Protein AF-A0A1B8Y0E4-F1 (afdb_monomer)

pLDDT: mean 82.5, std 15.4, range [33.97, 97.94]

Solvent-accessible surface area (backbone atoms only — not comparable to full-atom values): 10922 Å² total; per-residue (Å²): 104,69,69,43,48,41,55,50,54,60,70,69,48,37,71,72,48,100,89,42,84,46,42,53,68,67,59,51,50,52,53,52,51,65,69,47,31,92,74,84,67,37,33,42,64,67,34,47,41,53,52,48,60,71,60,64,59,60,78,60,74,85,52,95,48,65,67,61,30,50,52,54,51,50,53,52,41,51,53,50,41,67,74,31,36,86,83,72,78,75,38,28,40,67,67,29,47,52,50,60,58,34,88,84,59,73,76,80,87,30,57,17,75,57,91,97,43,79,38,55,64,69,41,73,51,69,60,87,83,21,54,27,32,24,51,67,40,38,78,50,58,53,90,67,89,64,85,71,76,93,73,92,70,84,71,55,64,63,52,52,53,53,51,52,51,51,53,51,52,52,55,54,52,56,65,62,58,73,77,73,84,131

Foldseek 3Di:
DLVLLLVLLVVQWDPDDPPDHTDDSLNSLVVLQVVLDPPPQWAALVSQLVSVVVSVSLPPPVDPDPVVSVVVSSVVSQVLQVQQVPPPPRIGHSVSSCLSNPPPRDGPWDWADDPPDTHTFQDWDDDQPWIWTDHRHDTDIDDDDHDDPPDDDPPVVVVVVVVVVVVVVVVVVVVVVVPPDD

Sequence (182 aa):
MRRRVIQWLQTEIIPDGWFSKGNDYSEILDRYFKKFDDGDSRLDSAELQSFLEQSQSTNITTYKDEETNRMLKSLCVEALIELSDENADWKLSKNEFLKCLNPDFQPPEKKCALEDETYEDGAETQVQCNRCVCACGNWVCTAMACEGKDGDHGDDMGRYVEEIRKQQETVENSKTGSSKDA

Organism: Xenopus tropicalis (NCBI:txid8364)

Structure (mmCIF, N/CA/C/O backbone):
data_AF-A0A1B8Y0E4-F1
#
_entry.id   AF-A0A1B8Y0E4-F1
#
loop_
_atom_site.group_PDB
_atom_site.id
_atom_site.type_symbol
_atom_site.label_atom_id
_atom_site.label_alt_id
_atom_site.label_comp_id
_atom_site.label_asym_id
_atom_site.label_entity_id
_atom_site.label_seq_id
_atom_site.pdbx_PDB_ins_code
_atom_site.Cartn_x
_atom_site.Cartn_y
_atom_site.Cartn_z
_atom_site.occupancy
_atom_site.B_iso_or_equiv
_atom_site.auth_seq_id
_atom_site.auth_comp_id
_atom_site.auth_asym_id
_atom_site.auth_atom_id
_atom_site.pdbx_PDB_model_num
ATOM 1 N N . MET A 1 1 ? -5.930 3.642 1.667 1.00 84.00 1 MET A N 1
ATOM 2 C CA . MET A 1 1 ? -4.537 4.023 1.339 1.00 84.00 1 MET A CA 1
ATOM 3 C C . MET A 1 1 ? -4.058 3.366 0.041 1.00 84.00 1 MET A C 1
ATOM 5 O O . MET A 1 1 ? -3.922 4.081 -0.942 1.00 84.00 1 MET A O 1
ATOM 9 N N . ARG A 1 2 ? -3.918 2.030 0.002 1.00 88.25 2 ARG A N 1
ATOM 10 C CA . ARG A 1 2 ? -3.487 1.206 -1.152 1.00 88.25 2 ARG A CA 1
ATOM 11 C C . ARG A 1 2 ? -3.928 1.704 -2.533 1.00 88.25 2 ARG A C 1
ATOM 13 O O . ARG A 1 2 ? -3.101 2.017 -3.377 1.00 88.25 2 ARG A O 1
ATOM 20 N N . ARG A 1 3 ? -5.241 1.853 -2.743 1.00 86.88 3 ARG A N 1
ATOM 21 C CA . ARG A 1 3 ? -5.817 2.292 -4.027 1.00 86.88 3 ARG A CA 1
ATOM 22 C C . ARG A 1 3 ? -5.267 3.636 -4.516 1.00 86.88 3 ARG A C 1
ATOM 24 O O . ARG A 1 3 ? -5.034 3.785 -5.706 1.00 86.88 3 ARG A O 1
ATOM 31 N N . ARG A 1 4 ? -5.046 4.597 -3.611 1.00 88.31 4 ARG A N 1
ATOM 32 C CA . ARG A 1 4 ? -4.493 5.915 -3.969 1.00 88.31 4 ARG A C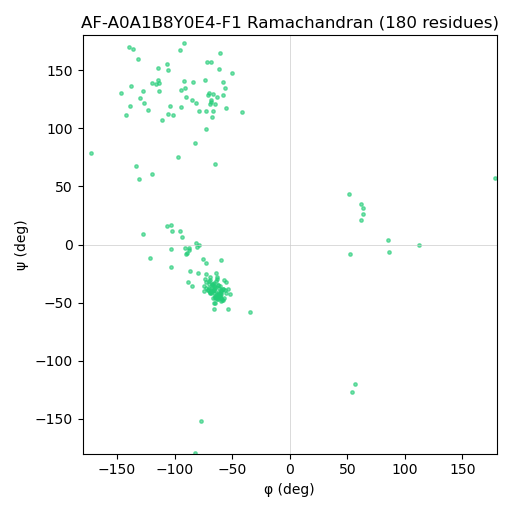A 1
ATOM 33 C C . ARG A 1 4 ? -3.032 5.808 -4.406 1.00 88.31 4 ARG A C 1
ATOM 35 O O . ARG A 1 4 ? -2.640 6.481 -5.347 1.00 88.31 4 ARG A O 1
ATOM 42 N N . VAL A 1 5 ? -2.259 4.937 -3.756 1.00 91.62 5 VAL A N 1
ATOM 43 C CA . VAL A 1 5 ? -0.861 4.652 -4.120 1.00 91.62 5 VAL A CA 1
ATOM 44 C C . VAL A 1 5 ? -0.797 4.006 -5.501 1.00 91.62 5 VAL A C 1
ATOM 46 O O . VAL A 1 5 ? -0.037 4.459 -6.346 1.00 91.62 5 VAL A O 1
ATOM 49 N N . ILE A 1 6 ? -1.651 3.013 -5.763 1.00 92.75 6 ILE A N 1
ATOM 50 C CA . ILE A 1 6 ? -1.760 2.361 -7.077 1.00 92.75 6 ILE A CA 1
ATOM 51 C C . ILE A 1 6 ? -2.103 3.381 -8.169 1.00 92.75 6 ILE A C 1
ATOM 53 O O . ILE A 1 6 ? -1.448 3.420 -9.205 1.00 92.75 6 ILE A O 1
ATOM 57 N N . GLN A 1 7 ? -3.095 4.243 -7.928 1.00 91.44 7 GLN A N 1
ATOM 58 C CA . GLN A 1 7 ? -3.467 5.298 -8.875 1.00 91.44 7 GLN A CA 1
ATOM 59 C C . GLN A 1 7 ? -2.307 6.251 -9.157 1.00 91.44 7 GLN A C 1
ATOM 61 O O . GLN A 1 7 ? -2.079 6.605 -10.307 1.00 91.44 7 GLN A O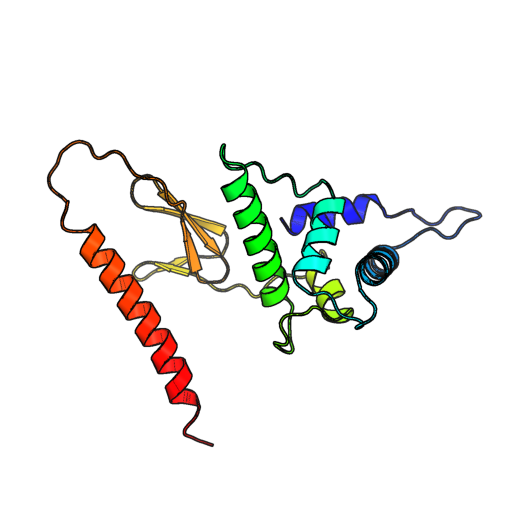 1
ATOM 66 N N . TRP A 1 8 ? -1.559 6.641 -8.127 1.00 92.62 8 TRP A N 1
ATOM 67 C CA . TRP A 1 8 ? -0.374 7.476 -8.288 1.00 92.62 8 TRP A CA 1
ATOM 68 C C . TRP A 1 8 ? 0.716 6.785 -9.115 1.00 92.62 8 TRP A C 1
ATOM 70 O O . TRP A 1 8 ? 1.189 7.371 -10.085 1.00 92.62 8 TRP A O 1
ATOM 80 N N . LEU A 1 9 ? 1.035 5.522 -8.828 1.00 93.56 9 LEU A N 1
ATOM 81 C CA . LEU A 1 9 ? 1.995 4.741 -9.616 1.00 93.56 9 LEU A CA 1
ATOM 82 C C . LEU A 1 9 ? 1.585 4.641 -11.091 1.00 93.56 9 LEU A C 1
ATOM 84 O O . LEU A 1 9 ? 2.427 4.743 -11.978 1.00 93.56 9 LEU A O 1
ATOM 88 N N . GLN A 1 10 ? 0.286 4.496 -11.372 1.00 93.56 10 GLN A N 1
ATOM 89 C CA . GLN A 1 10 ? -0.232 4.482 -12.743 1.00 93.56 10 GLN A CA 1
ATOM 90 C C . GLN A 1 10 ? 0.002 5.809 -13.481 1.00 93.56 10 GLN A C 1
ATOM 92 O O . GLN A 1 10 ? 0.156 5.796 -14.700 1.00 93.56 10 GLN A O 1
ATOM 97 N N . THR A 1 11 ? 0.074 6.944 -12.775 1.00 92.50 11 THR A N 1
ATOM 98 C CA . THR A 1 11 ? 0.404 8.240 -13.398 1.00 92.50 11 THR A CA 1
ATOM 99 C C . THR A 1 11 ? 1.874 8.375 -13.797 1.00 92.50 11 THR A C 1
ATOM 101 O O . THR A 1 11 ? 2.198 9.246 -14.599 1.00 92.50 11 THR A O 1
ATOM 104 N N . GLU A 1 12 ? 2.758 7.512 -13.284 1.00 92.69 12 GLU A N 1
ATOM 105 C CA . GLU A 1 12 ? 4.182 7.500 -13.644 1.00 92.69 12 GLU A CA 1
ATOM 106 C C . GLU A 1 12 ? 4.507 6.649 -14.882 1.00 92.69 12 GLU A C 1
ATOM 108 O O . GLU A 1 12 ? 5.664 6.593 -15.309 1.00 92.69 12 GLU A O 1
ATOM 113 N N . ILE A 1 13 ? 3.510 5.972 -15.459 1.00 94.06 13 ILE A N 1
ATOM 114 C CA . ILE A 1 13 ? 3.674 5.180 -16.681 1.00 94.06 13 ILE A CA 1
ATOM 115 C C . ILE A 1 13 ? 3.909 6.125 -17.859 1.00 94.06 13 ILE A C 1
ATOM 117 O O . ILE A 1 13 ? 3.054 6.947 -18.196 1.00 94.06 13 ILE A O 1
ATOM 121 N N . ILE A 1 14 ? 5.050 5.968 -18.527 1.00 92.50 14 ILE A N 1
ATOM 122 C CA . ILE A 1 14 ? 5.359 6.641 -19.788 1.00 92.50 14 ILE A CA 1
ATOM 123 C C . ILE A 1 14 ? 5.206 5.596 -20.897 1.00 92.50 14 ILE A C 1
ATOM 125 O O . ILE A 1 14 ? 5.917 4.592 -20.879 1.00 92.50 14 ILE A O 1
ATOM 129 N N . PRO A 1 15 ? 4.298 5.792 -21.866 1.00 90.88 15 PRO A N 1
ATOM 130 C CA . PRO A 1 15 ? 4.145 4.867 -22.981 1.00 90.88 15 PRO A CA 1
ATOM 131 C C . PRO A 1 15 ? 5.363 4.907 -23.911 1.00 90.88 15 PRO A C 1
ATOM 133 O O . PRO A 1 15 ? 6.068 5.916 -23.992 1.00 90.88 15 PRO A O 1
ATOM 136 N N . ASP A 1 16 ? 5.574 3.823 -24.656 1.00 91.38 16 ASP A N 1
ATOM 137 C CA . ASP A 1 16 ? 6.618 3.773 -25.678 1.00 91.38 16 ASP A CA 1
ATOM 138 C C . ASP A 1 16 ? 6.417 4.876 -26.724 1.00 91.38 16 ASP A C 1
ATOM 140 O O . ASP A 1 16 ? 5.340 5.056 -27.302 1.00 91.38 16 ASP A O 1
ATOM 144 N N . GLY A 1 17 ? 7.489 5.627 -26.962 1.00 86.94 17 GLY A N 1
ATOM 145 C CA . GLY A 1 17 ? 7.564 6.643 -27.996 1.00 86.94 17 GLY A CA 1
ATOM 146 C C . GLY A 1 17 ? 8.187 6.090 -29.272 1.00 86.94 17 GLY A C 1
ATOM 147 O O . GLY A 1 17 ? 8.831 5.045 -29.284 1.00 86.94 17 GLY A O 1
ATOM 148 N N . TRP A 1 18 ? 8.076 6.851 -30.359 1.00 84.06 18 TRP A N 1
ATOM 149 C CA . TRP A 1 18 ? 8.639 6.465 -31.658 1.00 84.06 18 TRP A CA 1
ATOM 150 C C . TRP A 1 18 ? 10.160 6.197 -31.617 1.00 84.06 18 TRP A C 1
ATOM 152 O O . TRP A 1 18 ? 10.665 5.374 -32.376 1.00 84.06 18 TRP A O 1
ATOM 162 N N . PHE A 1 19 ? 10.893 6.881 -30.731 1.00 84.56 19 PHE A N 1
ATOM 163 C CA . PHE A 1 19 ? 12.356 6.780 -30.605 1.00 84.56 19 PHE A CA 1
ATOM 164 C C . PHE A 1 19 ? 12.842 6.477 -29.179 1.00 84.56 19 PHE A C 1
ATOM 166 O O . PHE A 1 19 ? 14.039 6.569 -28.908 1.00 84.56 19 PHE A O 1
ATOM 173 N N . SER A 1 20 ? 11.948 6.147 -28.249 1.00 86.94 20 SER A N 1
ATOM 174 C CA . SER A 1 20 ? 12.308 5.945 -26.844 1.00 86.94 20 SER A CA 1
ATOM 175 C C . SER A 1 20 ? 11.436 4.877 -26.211 1.00 86.94 20 SER A C 1
ATOM 177 O O . SER A 1 20 ? 10.211 4.962 -26.291 1.00 86.94 20 SER A O 1
ATOM 179 N N . LYS A 1 21 ? 12.074 3.921 -25.531 1.00 89.62 21 LYS A N 1
ATOM 180 C CA . LYS A 1 21 ? 11.369 3.000 -24.643 1.00 89.62 21 LYS A CA 1
ATOM 181 C C . LYS A 1 21 ? 10.827 3.797 -23.453 1.00 89.62 21 LYS A C 1
ATOM 183 O O . LYS A 1 21 ? 11.568 4.586 -22.862 1.00 89.62 21 LYS A O 1
ATOM 188 N N . GLY A 1 22 ? 9.543 3.631 -23.170 1.00 89.31 22 GLY A N 1
ATOM 189 C CA . GLY A 1 22 ? 8.886 4.182 -21.997 1.00 89.31 22 GLY A CA 1
ATOM 190 C C . GLY A 1 22 ? 9.215 3.369 -20.745 1.00 89.31 22 GLY A C 1
ATOM 191 O O . GLY A 1 22 ? 10.275 2.748 -20.649 1.00 89.31 22 GLY A O 1
ATOM 192 N N . ASN A 1 23 ? 8.297 3.366 -19.788 1.00 91.75 23 ASN A N 1
ATOM 193 C CA . ASN A 1 23 ? 8.351 2.513 -18.610 1.00 91.75 23 ASN A CA 1
ATOM 194 C C . ASN A 1 23 ? 6.971 1.945 -18.306 1.00 91.75 23 ASN A C 1
ATOM 196 O O . ASN A 1 23 ? 5.970 2.661 -18.309 1.00 91.75 23 ASN A O 1
ATOM 200 N N . ASP A 1 24 ? 6.938 0.657 -17.993 1.00 93.00 24 ASP A N 1
ATOM 201 C CA . ASP A 1 24 ? 5.719 -0.008 -17.556 1.00 93.00 24 ASP A CA 1
ATOM 202 C C . ASP A 1 24 ? 5.565 0.014 -16.026 1.00 93.00 24 ASP A C 1
ATOM 204 O O . ASP A 1 24 ? 6.440 0.450 -15.270 1.00 93.00 24 ASP A O 1
ATOM 208 N N . TYR A 1 25 ? 4.409 -0.459 -15.560 1.00 93.38 25 TYR A N 1
ATOM 209 C CA . TYR A 1 25 ? 4.072 -0.507 -14.139 1.00 93.38 25 TYR A CA 1
ATOM 210 C C . TYR A 1 25 ? 5.043 -1.374 -13.319 1.00 93.38 25 TYR A C 1
ATOM 212 O O . TYR A 1 25 ? 5.375 -1.033 -12.183 1.00 93.38 25 TYR A O 1
ATOM 220 N N . SER A 1 26 ? 5.539 -2.474 -13.893 1.00 92.44 26 SER A N 1
ATOM 221 C CA . SER A 1 26 ? 6.485 -3.364 -13.219 1.00 92.44 26 SER A CA 1
ATOM 222 C C . SER A 1 26 ? 7.858 -2.709 -13.073 1.00 92.44 26 SER A C 1
ATOM 224 O O . SER A 1 26 ? 8.498 -2.861 -12.033 1.00 92.44 26 SER A O 1
ATOM 226 N N . GLU A 1 27 ? 8.319 -1.975 -14.087 1.00 94.12 27 GLU A N 1
ATOM 227 C CA . GLU A 1 27 ? 9.575 -1.221 -14.048 1.00 94.12 27 GLU A CA 1
ATOM 228 C C . GLU A 1 27 ? 9.515 -0.065 -13.035 1.00 94.12 27 GLU A C 1
ATOM 230 O O . GLU A 1 27 ? 10.514 0.237 -12.377 1.00 94.12 27 GLU A O 1
ATOM 235 N N . ILE A 1 28 ? 8.349 0.569 -12.866 1.00 95.00 28 ILE A N 1
ATOM 236 C CA . ILE A 1 28 ? 8.119 1.585 -11.825 1.00 95.00 28 ILE A CA 1
ATOM 237 C C . ILE A 1 28 ? 8.222 0.958 -10.435 1.00 95.00 28 ILE A C 1
ATOM 239 O O . ILE A 1 28 ? 8.960 1.462 -9.588 1.00 95.00 28 ILE A O 1
ATOM 243 N N . LEU A 1 29 ? 7.518 -0.150 -10.198 1.00 94.88 29 LEU A N 1
ATOM 244 C CA . LEU A 1 29 ? 7.560 -0.828 -8.906 1.00 94.88 29 LEU A CA 1
ATOM 245 C C . LEU A 1 29 ? 8.964 -1.348 -8.570 1.00 94.88 29 LEU A C 1
ATOM 247 O O . LEU A 1 29 ? 9.418 -1.158 -7.447 1.00 94.88 29 LEU A O 1
ATOM 251 N N . ASP A 1 30 ? 9.681 -1.939 -9.531 1.00 95.31 30 ASP A N 1
ATOM 252 C CA . ASP A 1 30 ? 11.066 -2.393 -9.331 1.00 95.31 30 ASP A CA 1
ATOM 253 C C . ASP A 1 30 ? 12.003 -1.238 -8.950 1.00 95.31 30 ASP A C 1
ATOM 255 O O . ASP A 1 30 ? 12.845 -1.382 -8.062 1.00 95.31 30 ASP A O 1
ATOM 259 N N . ARG A 1 31 ? 11.830 -0.071 -9.582 1.00 95.62 31 ARG A N 1
ATOM 260 C CA . ARG A 1 31 ? 12.588 1.142 -9.254 1.00 95.62 31 ARG A CA 1
ATOM 261 C C . ARG A 1 31 ? 12.318 1.607 -7.827 1.00 95.62 31 ARG A C 1
ATOM 263 O O . ARG A 1 31 ? 13.262 1.968 -7.132 1.00 95.62 31 ARG A O 1
ATOM 270 N N . TYR A 1 32 ? 11.054 1.621 -7.406 1.00 96.12 32 TYR A N 1
ATOM 271 C CA . TYR A 1 32 ? 10.678 2.041 -6.058 1.00 96.12 32 TYR A CA 1
ATOM 272 C C . TYR A 1 32 ? 11.136 1.048 -4.995 1.00 96.12 32 TYR A C 1
ATOM 274 O O . TYR A 1 32 ? 11.692 1.481 -3.993 1.00 96.12 32 TYR A O 1
ATOM 282 N N . PHE A 1 33 ? 11.009 -0.255 -5.251 1.00 97.00 33 PHE A N 1
ATOM 283 C CA . PHE A 1 33 ? 11.531 -1.295 -4.369 1.00 97.00 33 PHE A CA 1
ATOM 284 C C . PHE A 1 33 ? 13.024 -1.076 -4.088 1.00 97.00 33 PHE A C 1
ATOM 286 O O . PHE A 1 33 ? 13.418 -0.856 -2.952 1.00 97.00 33 PHE A O 1
ATOM 293 N N . LYS A 1 34 ? 13.841 -0.984 -5.146 1.00 96.88 34 LYS A N 1
ATOM 294 C CA . LYS A 1 34 ? 15.296 -0.762 -5.034 1.00 96.88 34 LYS A CA 1
ATOM 295 C C . LYS A 1 34 ? 15.687 0.578 -4.417 1.00 96.88 34 LYS A C 1
ATOM 297 O O . LYS A 1 34 ? 16.816 0.735 -3.973 1.00 96.88 34 LYS A O 1
ATOM 302 N N . LYS A 1 35 ? 14.816 1.583 -4.506 1.00 97.06 35 LYS A N 1
ATOM 303 C CA . LYS A 1 35 ? 15.088 2.916 -3.963 1.00 97.06 35 LYS A CA 1
ATOM 304 C C . LYS A 1 35 ? 14.973 2.934 -2.439 1.00 97.06 35 LYS A C 1
ATOM 306 O O . LYS A 1 35 ? 15.674 3.724 -1.812 1.00 97.06 35 LYS A O 1
ATOM 311 N N . PHE A 1 36 ? 14.040 2.158 -1.895 1.00 96.56 36 PHE A N 1
ATOM 312 C CA . PHE A 1 36 ? 13.691 2.181 -0.478 1.00 96.56 36 PHE A CA 1
ATOM 313 C C . PHE A 1 36 ? 14.266 1.010 0.320 1.00 96.56 36 PHE A C 1
ATOM 315 O O . PHE A 1 36 ? 14.379 1.164 1.525 1.00 96.56 36 PHE A O 1
ATOM 322 N N . ASP A 1 37 ? 14.659 -0.077 -0.345 1.00 97.25 37 ASP A N 1
ATOM 323 C CA . ASP A 1 37 ? 15.431 -1.191 0.223 1.00 97.25 37 ASP A CA 1
ATOM 324 C C . ASP A 1 37 ? 16.819 -0.718 0.694 1.00 97.25 37 ASP A C 1
ATOM 326 O O . ASP A 1 37 ? 17.578 -0.107 -0.072 1.00 97.25 37 ASP A O 1
ATOM 330 N N . ASP A 1 38 ? 17.155 -1.008 1.949 1.00 96.81 38 ASP A N 1
ATOM 331 C CA . ASP A 1 38 ? 18.443 -0.713 2.578 1.00 96.81 38 ASP A CA 1
ATOM 332 C C . ASP A 1 38 ? 19.568 -1.698 2.197 1.00 96.81 38 ASP A C 1
ATOM 334 O O . ASP A 1 38 ? 20.729 -1.518 2.586 1.00 96.81 38 ASP A O 1
ATOM 338 N N . GLY A 1 39 ? 19.250 -2.686 1.357 1.00 95.50 39 GLY A N 1
ATOM 339 C CA . GLY A 1 39 ? 20.171 -3.673 0.807 1.00 95.50 39 GLY A CA 1
ATOM 340 C C . GLY A 1 39 ? 19.928 -5.088 1.324 1.00 95.50 39 GLY A C 1
ATOM 341 O O . GLY A 1 39 ? 20.639 -6.008 0.902 1.00 95.50 39 GLY A O 1
ATOM 342 N N . ASP A 1 40 ? 18.939 -5.289 2.196 1.00 95.94 40 ASP A N 1
ATOM 343 C CA . ASP A 1 40 ? 18.508 -6.611 2.647 1.00 95.94 40 ASP A CA 1
ATOM 344 C C . ASP A 1 40 ? 17.575 -7.331 1.647 1.00 95.94 40 ASP A C 1
ATOM 346 O O . ASP A 1 40 ? 17.255 -8.513 1.824 1.00 95.94 40 ASP A O 1
ATOM 350 N N . SER A 1 41 ? 17.242 -6.664 0.532 1.00 96.25 41 SER A N 1
ATOM 351 C CA . SER A 1 41 ? 16.368 -7.151 -0.540 1.00 96.25 41 SER A CA 1
ATOM 352 C C . SER A 1 41 ? 14.929 -7.400 -0.092 1.00 96.25 41 SER A C 1
ATOM 354 O O . SER A 1 41 ? 14.222 -8.233 -0.682 1.00 96.25 41 SER A O 1
ATOM 356 N N . ARG A 1 42 ? 14.487 -6.688 0.943 1.00 97.38 42 ARG A N 1
ATOM 357 C CA . ARG A 1 42 ? 13.134 -6.699 1.492 1.00 97.38 42 ARG A CA 1
ATOM 358 C C . ARG A 1 42 ? 12.742 -5.263 1.854 1.00 97.38 42 ARG A C 1
ATOM 360 O O . ARG A 1 42 ? 13.538 -4.346 1.750 1.00 97.38 42 ARG A O 1
A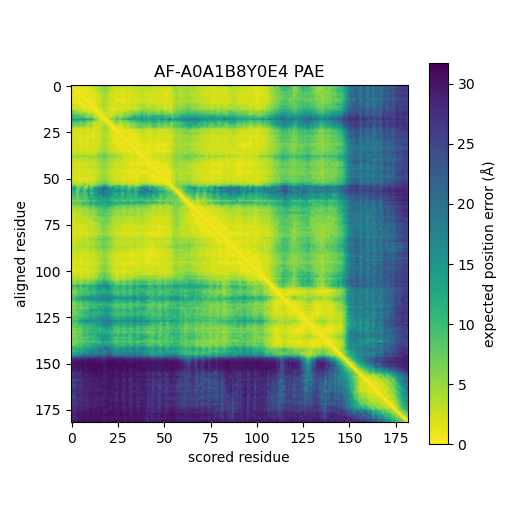TOM 367 N N . LEU A 1 43 ? 11.469 -5.061 2.173 1.00 97.94 43 LEU A N 1
ATOM 368 C CA . LEU A 1 43 ? 10.968 -3.791 2.690 1.00 97.94 43 LEU A CA 1
ATOM 369 C C . LEU A 1 43 ? 10.298 -4.030 4.035 1.00 97.94 43 LEU A C 1
ATOM 371 O O . LEU A 1 43 ? 9.283 -4.728 4.105 1.00 97.94 43 LEU A O 1
ATOM 375 N N . ASP A 1 44 ? 10.851 -3.454 5.089 1.00 97.00 44 ASP A N 1
ATOM 376 C CA . ASP A 1 44 ? 10.233 -3.404 6.404 1.00 97.00 44 ASP A CA 1
ATOM 377 C C . ASP A 1 44 ? 9.214 -2.255 6.529 1.00 97.00 44 ASP A C 1
ATOM 379 O O . ASP A 1 44 ? 8.942 -1.500 5.586 1.00 97.00 44 ASP A O 1
ATOM 383 N N . SER A 1 45 ? 8.608 -2.125 7.711 1.00 95.94 45 SER A N 1
ATOM 384 C CA . SER A 1 45 ? 7.619 -1.082 7.987 1.00 95.94 45 SER A CA 1
ATOM 385 C C . SER A 1 45 ? 8.155 0.337 7.773 1.00 95.94 45 SER A C 1
ATOM 387 O O . SER A 1 45 ? 7.419 1.187 7.274 1.00 95.94 45 SER A O 1
ATOM 389 N N . ALA A 1 46 ? 9.410 0.625 8.125 1.00 95.38 46 ALA A N 1
ATOM 390 C CA . ALA A 1 46 ? 9.980 1.965 8.004 1.00 95.38 46 ALA A CA 1
ATOM 391 C C . ALA A 1 46 ? 10.301 2.311 6.541 1.00 95.38 46 ALA A C 1
ATOM 393 O O . ALA A 1 46 ? 10.027 3.426 6.079 1.00 95.38 46 ALA A O 1
ATOM 394 N N . GLU A 1 47 ? 10.826 1.347 5.790 1.00 97.00 47 GLU A N 1
ATOM 395 C CA . GLU A 1 47 ? 11.118 1.486 4.362 1.00 97.00 47 GLU A CA 1
ATOM 396 C C . GLU A 1 47 ? 9.826 1.645 3.552 1.00 97.00 47 GLU A C 1
ATOM 398 O O . GLU A 1 47 ? 9.693 2.569 2.739 1.00 97.00 47 GLU A O 1
ATOM 403 N N . LEU A 1 48 ? 8.818 0.813 3.837 1.00 95.19 48 LEU A N 1
ATOM 404 C CA . LEU A 1 48 ? 7.508 0.909 3.200 1.00 95.19 48 LEU A CA 1
ATOM 405 C C . LEU A 1 48 ? 6.791 2.211 3.580 1.00 95.19 48 LEU A C 1
ATOM 407 O O . LEU A 1 48 ? 6.182 2.847 2.717 1.00 95.19 48 LEU A O 1
ATOM 411 N N . GLN A 1 49 ? 6.884 2.656 4.836 1.00 93.31 49 GLN A N 1
ATOM 412 C CA . GLN A 1 49 ? 6.350 3.953 5.255 1.00 93.31 49 GLN A CA 1
ATOM 413 C C . GLN A 1 49 ? 6.996 5.099 4.470 1.00 93.31 49 GLN A C 1
ATOM 415 O O . GLN A 1 49 ? 6.278 5.946 3.935 1.00 93.31 49 GLN A O 1
ATOM 420 N N . SER A 1 50 ? 8.322 5.086 4.323 1.00 93.12 50 SER A N 1
ATOM 421 C CA . SER A 1 50 ? 9.066 6.093 3.556 1.00 93.12 50 SER A CA 1
ATOM 422 C C . SER A 1 50 ? 8.631 6.133 2.085 1.00 93.12 50 SER A C 1
ATOM 424 O O . SER A 1 50 ? 8.430 7.210 1.512 1.00 93.12 50 SER A O 1
ATOM 426 N N . PHE A 1 51 ? 8.396 4.965 1.479 1.00 93.50 51 PHE A N 1
ATOM 427 C CA . PHE A 1 51 ? 7.806 4.854 0.144 1.00 93.50 51 PHE A CA 1
ATOM 428 C C . PHE A 1 51 ? 6.407 5.486 0.071 1.00 93.50 51 PHE A C 1
ATOM 430 O O . PHE A 1 51 ? 6.116 6.295 -0.819 1.00 93.50 51 PHE A O 1
ATOM 437 N N . LEU A 1 52 ? 5.534 5.158 1.025 1.00 90.44 52 LEU A N 1
ATOM 438 C CA . LEU A 1 52 ? 4.164 5.665 1.063 1.00 90.44 52 LEU A CA 1
ATOM 439 C C . LEU A 1 52 ? 4.101 7.175 1.296 1.00 90.44 52 LEU A C 1
ATOM 441 O O . LEU A 1 52 ? 3.209 7.830 0.747 1.00 90.44 52 LEU A O 1
ATOM 445 N N . GLU A 1 53 ? 5.025 7.743 2.063 1.00 87.44 53 GLU A N 1
ATOM 446 C CA . GLU A 1 53 ? 5.141 9.187 2.269 1.00 87.44 53 GLU A CA 1
ATOM 447 C C . GLU A 1 53 ? 5.560 9.915 0.989 1.00 87.44 53 GLU A C 1
ATOM 449 O O . GLU A 1 53 ? 4.986 10.960 0.665 1.00 87.44 53 GLU A O 1
ATOM 454 N N . GLN A 1 54 ? 6.475 9.336 0.200 1.00 86.81 54 GLN A N 1
ATOM 455 C CA . GLN A 1 54 ? 6.873 9.925 -1.081 1.00 86.81 54 GLN A CA 1
ATOM 456 C C . GLN A 1 54 ? 5.704 10.019 -2.063 1.00 86.81 54 GLN A C 1
ATOM 458 O O . GLN A 1 54 ? 5.628 10.986 -2.823 1.00 86.81 54 GLN A O 1
ATOM 463 N N . SER A 1 55 ? 4.787 9.050 -2.051 1.00 75.81 55 SER A N 1
ATOM 464 C CA . SER A 1 55 ? 3.677 9.031 -3.006 1.00 75.81 55 SER A CA 1
ATOM 465 C C . SER A 1 55 ? 2.767 10.267 -2.932 1.00 75.81 55 SER A C 1
ATOM 467 O O . SER A 1 55 ? 1.943 10.440 -3.829 1.00 75.81 55 SER A O 1
ATOM 469 N N . GLN A 1 56 ? 2.860 11.099 -1.871 1.00 66.31 56 GLN A N 1
ATOM 470 C CA . GLN A 1 56 ? 2.049 12.302 -1.551 1.00 66.31 56 GLN A CA 1
ATOM 471 C C . GLN A 1 56 ? 0.516 12.095 -1.567 1.00 66.31 56 GLN A C 1
ATOM 473 O O . GLN A 1 56 ? -0.260 12.936 -1.114 1.00 66.31 56 GLN A O 1
ATOM 478 N N . SER A 1 57 ? 0.071 10.926 -2.014 1.00 60.88 57 SER A N 1
ATOM 479 C CA . SER A 1 57 ? -1.300 10.475 -2.229 1.00 60.88 57 SER A CA 1
ATOM 480 C C . SER A 1 57 ? -1.897 9.862 -0.957 1.00 60.88 57 SER A C 1
ATOM 482 O O . SER A 1 57 ? -3.083 9.519 -0.893 1.00 60.88 57 SER A O 1
ATOM 484 N N . THR A 1 58 ? -1.069 9.745 0.083 1.00 59.06 58 THR A N 1
ATOM 485 C CA . THR A 1 58 ? -1.362 9.205 1.414 1.00 59.06 58 THR A CA 1
ATOM 486 C C . THR A 1 58 ? -1.546 10.296 2.470 1.00 59.06 58 THR A C 1
ATOM 488 O O . THR A 1 58 ? -1.546 9.984 3.661 1.00 59.06 58 THR A O 1
ATOM 491 N N . ASN A 1 59 ? -1.776 11.557 2.071 1.00 62.97 59 ASN A N 1
ATOM 492 C CA . ASN A 1 59 ? -2.270 12.622 2.955 1.00 62.97 59 ASN A CA 1
ATOM 493 C C . ASN A 1 59 ? -3.695 12.295 3.444 1.00 62.97 59 ASN A C 1
ATOM 495 O O . ASN A 1 59 ? -4.695 12.875 3.029 1.00 62.97 59 ASN A O 1
ATOM 499 N N . ILE A 1 60 ? -3.789 11.278 4.295 1.00 63.69 60 ILE A N 1
ATOM 500 C CA . ILE A 1 60 ? -4.962 10.907 5.066 1.00 63.69 60 ILE A CA 1
ATOM 501 C C . ILE A 1 60 ? -4.940 11.828 6.283 1.00 63.69 60 ILE A C 1
ATOM 503 O O . ILE A 1 60 ? -4.340 11.515 7.306 1.00 63.69 60 ILE A O 1
ATOM 507 N N . THR A 1 61 ? -5.525 13.010 6.132 1.00 67.75 61 THR A N 1
ATOM 508 C CA . THR A 1 61 ? -5.826 13.920 7.241 1.00 67.75 61 THR A CA 1
ATOM 509 C C . THR A 1 61 ? -7.280 13.692 7.629 1.00 67.75 61 THR A C 1
ATOM 511 O O . THR A 1 61 ? -8.169 14.439 7.221 1.00 67.75 61 THR A O 1
ATOM 514 N N . THR A 1 62 ? -7.536 12.584 8.321 1.00 68.81 62 THR A N 1
ATOM 515 C CA . THR A 1 62 ? -8.892 12.237 8.774 1.00 68.81 62 THR A CA 1
ATOM 516 C C . THR A 1 62 ? -9.207 12.929 10.095 1.00 68.81 62 THR A C 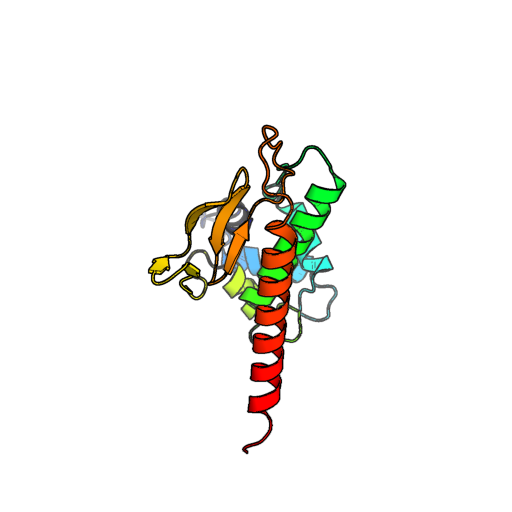1
ATOM 518 O O . THR A 1 62 ? -10.334 13.365 10.314 1.00 68.81 62 THR A O 1
ATOM 521 N N . TYR A 1 63 ? -8.202 13.072 10.958 1.00 69.38 63 TYR A N 1
ATOM 522 C CA . TYR A 1 63 ? -8.347 13.650 12.287 1.00 69.38 63 TYR A CA 1
ATOM 523 C C . TYR A 1 63 ? -7.744 15.051 12.363 1.00 69.38 63 TYR A C 1
ATOM 525 O O . TYR A 1 63 ? -6.850 15.402 11.595 1.00 69.38 63 TYR A O 1
ATOM 533 N N . LYS A 1 64 ? -8.235 15.859 13.311 1.00 75.19 64 LYS A N 1
ATOM 534 C CA . LYS A 1 64 ? -7.630 17.163 13.630 1.00 75.19 64 LYS A CA 1
ATOM 535 C C . LYS A 1 64 ? -6.260 17.012 14.294 1.00 75.19 64 LYS A C 1
ATOM 537 O O . LYS A 1 64 ? -5.435 17.906 14.176 1.00 75.19 64 LYS A O 1
ATOM 542 N N . ASP A 1 65 ? -6.052 15.899 14.988 1.00 82.56 65 ASP A N 1
ATOM 543 C CA . ASP A 1 65 ? -4.810 15.583 15.675 1.00 82.56 65 ASP A CA 1
ATOM 544 C C . ASP A 1 65 ? -3.795 14.921 14.725 1.00 82.56 65 ASP A C 1
ATOM 546 O O . ASP A 1 65 ? -4.080 13.912 14.071 1.00 82.56 65 ASP A O 1
ATOM 550 N N . GLU A 1 66 ? -2.604 15.511 14.620 1.00 82.56 66 GLU A N 1
ATOM 551 C CA . GLU A 1 66 ? -1.552 15.042 13.713 1.00 82.56 66 GLU A CA 1
ATOM 552 C C . GLU A 1 66 ? -0.902 13.738 14.186 1.00 82.56 66 GLU A C 1
ATOM 554 O O . GLU A 1 66 ? -0.501 12.919 13.358 1.00 82.56 66 GLU A O 1
ATOM 559 N N . GLU A 1 67 ? -0.810 13.514 15.497 1.00 84.75 67 GLU A N 1
ATOM 560 C CA . GLU A 1 67 ? -0.270 12.277 16.063 1.00 84.75 67 GLU A CA 1
ATOM 561 C C . GLU A 1 67 ? -1.156 11.076 15.718 1.00 84.75 67 GLU A C 1
ATOM 563 O O . GLU A 1 67 ? -0.662 10.075 15.201 1.00 84.75 67 GLU A O 1
ATOM 568 N N . THR A 1 68 ? -2.471 11.227 15.847 1.00 80.88 68 THR A N 1
ATOM 569 C CA . THR A 1 68 ? -3.463 10.224 15.448 1.00 80.88 68 THR A CA 1
ATOM 570 C C . THR A 1 68 ? -3.383 9.928 13.950 1.00 80.88 68 THR A C 1
ATOM 572 O O . THR A 1 68 ? -3.420 8.768 13.540 1.00 80.88 68 THR A O 1
ATOM 575 N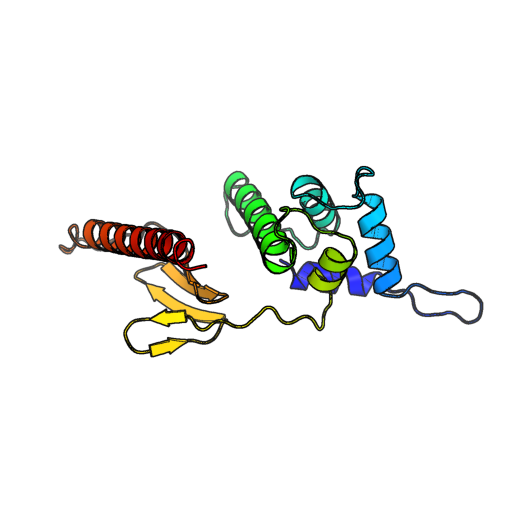 N . ASN A 1 69 ? -3.224 10.953 13.102 1.00 80.44 69 ASN A N 1
ATOM 576 C CA . ASN A 1 69 ? -3.032 10.732 11.664 1.00 80.44 69 ASN A CA 1
ATOM 577 C C . ASN A 1 69 ? -1.717 9.988 11.364 1.00 80.44 69 ASN A C 1
ATOM 579 O O . ASN A 1 69 ? -1.692 9.152 10.460 1.00 80.44 69 ASN A O 1
ATOM 583 N N . ARG A 1 70 ? -0.631 10.257 12.106 1.00 84.88 70 ARG A N 1
ATOM 584 C CA . ARG A 1 70 ? 0.636 9.512 11.983 1.00 84.88 70 ARG A CA 1
ATOM 585 C C . ARG A 1 70 ? 0.476 8.054 12.406 1.00 84.88 70 ARG A C 1
ATOM 587 O O . ARG A 1 70 ? 0.895 7.171 11.662 1.00 84.88 70 ARG A O 1
ATOM 594 N N . MET A 1 71 ? -0.192 7.798 13.528 1.00 85.75 71 MET A N 1
ATOM 595 C CA . MET A 1 71 ? -0.486 6.442 13.992 1.00 85.75 71 MET A CA 1
ATOM 596 C C . MET A 1 71 ? -1.335 5.676 12.971 1.00 85.75 71 MET A C 1
ATOM 598 O O . MET A 1 71 ? -0.999 4.552 12.609 1.00 85.75 71 MET A O 1
ATOM 602 N N . LEU A 1 72 ? -2.379 6.306 12.423 1.00 83.50 72 LEU A N 1
ATOM 603 C CA . LEU A 1 72 ? -3.214 5.700 11.384 1.00 83.50 72 LEU A CA 1
ATOM 604 C C . LEU A 1 72 ? -2.405 5.334 10.133 1.00 83.50 72 LEU A C 1
ATOM 606 O O . LEU A 1 72 ? -2.653 4.293 9.524 1.00 83.50 72 LEU A O 1
ATOM 610 N N . LYS A 1 73 ? -1.442 6.177 9.739 1.00 85.62 73 LYS A N 1
ATOM 611 C CA . LYS A 1 73 ? -0.541 5.864 8.624 1.00 85.62 73 LYS A CA 1
ATOM 612 C C . LYS A 1 73 ? 0.310 4.631 8.929 1.00 85.62 73 LYS A C 1
ATOM 614 O O . LYS A 1 73 ? 0.376 3.761 8.069 1.00 85.62 73 LYS A O 1
ATOM 619 N N . SER A 1 74 ? 0.876 4.535 10.134 1.00 89.56 74 SER A N 1
ATOM 620 C CA . SER A 1 74 ? 1.650 3.366 10.580 1.00 89.56 74 SER A CA 1
ATOM 621 C C . SER A 1 74 ? 0.815 2.084 10.547 1.00 89.56 74 SER A C 1
ATOM 623 O O . SER A 1 74 ? 1.216 1.104 9.933 1.00 89.56 74 SER A O 1
ATOM 625 N N . LEU A 1 75 ? -0.406 2.116 11.088 1.00 88.75 75 LEU A N 1
ATOM 626 C CA . LEU A 1 75 ? -1.311 0.960 11.072 1.00 88.75 75 LEU A CA 1
ATOM 627 C C . LEU A 1 75 ? -1.699 0.537 9.647 1.00 88.75 75 LEU A C 1
ATOM 629 O O . LEU A 1 75 ? -1.856 -0.645 9.360 1.00 88.75 75 LEU A O 1
ATOM 633 N N . CYS A 1 76 ? -1.839 1.492 8.722 1.00 87.94 76 CYS A N 1
ATOM 634 C CA . CYS A 1 76 ? -2.075 1.161 7.318 1.00 87.94 76 CYS A CA 1
ATOM 635 C C . CYS A 1 76 ? -0.860 0.492 6.660 1.00 87.94 76 CYS A C 1
ATOM 637 O O . CYS A 1 76 ? -1.057 -0.325 5.766 1.00 87.94 76 CYS A O 1
ATOM 639 N N . VAL A 1 77 ? 0.364 0.859 7.051 1.00 92.50 77 VAL A N 1
ATOM 640 C CA . VAL A 1 77 ? 1.601 0.214 6.579 1.00 92.50 77 VAL A CA 1
ATOM 641 C C . VAL A 1 77 ? 1.645 -1.226 7.082 1.00 92.50 77 VAL A C 1
ATOM 643 O O . VAL A 1 77 ? 1.798 -2.138 6.275 1.00 92.50 77 VAL A O 1
ATOM 646 N N . GLU A 1 78 ? 1.423 -1.436 8.379 1.00 93.12 78 GLU A N 1
ATOM 647 C CA . GLU A 1 78 ? 1.400 -2.769 8.995 1.00 93.12 78 GLU A CA 1
ATOM 648 C C . GLU A 1 78 ? 0.357 -3.676 8.334 1.00 93.12 78 GLU A C 1
ATOM 650 O O . GLU A 1 78 ? 0.679 -4.787 7.919 1.00 93.12 78 GLU A O 1
ATOM 655 N N . ALA A 1 79 ? -0.858 -3.165 8.111 1.00 90.31 79 ALA A N 1
ATOM 656 C CA . ALA A 1 79 ? -1.911 -3.909 7.424 1.00 90.31 79 ALA A CA 1
ATOM 657 C C . ALA A 1 79 ? -1.562 -4.254 5.961 1.00 90.31 79 ALA A C 1
ATOM 659 O O . ALA A 1 79 ? -2.038 -5.256 5.432 1.00 90.31 79 ALA A O 1
ATOM 660 N N . LEU A 1 80 ? -0.755 -3.433 5.272 1.00 91.94 80 LEU A N 1
ATOM 661 C CA . LEU A 1 80 ? -0.290 -3.741 3.913 1.00 91.94 80 LEU A CA 1
ATOM 662 C C . LEU A 1 80 ? 0.755 -4.856 3.898 1.00 91.94 80 LEU A C 1
ATOM 664 O O . LEU A 1 80 ? 0.743 -5.663 2.964 1.00 91.94 80 LEU A O 1
ATOM 668 N N . ILE A 1 81 ? 1.633 -4.882 4.905 1.00 94.69 81 ILE A N 1
ATOM 669 C CA . ILE A 1 81 ? 2.618 -5.948 5.091 1.00 94.69 81 ILE A CA 1
ATOM 670 C C . ILE A 1 81 ? 1.884 -7.248 5.402 1.00 94.69 81 ILE A C 1
ATOM 672 O O . ILE A 1 81 ? 1.990 -8.186 4.622 1.00 94.69 81 ILE A O 1
ATOM 676 N N . GLU A 1 82 ? 1.040 -7.267 6.437 1.00 92.19 82 GLU A N 1
ATOM 677 C CA . GLU A 1 82 ? 0.270 -8.454 6.841 1.00 92.19 82 GLU A CA 1
ATOM 678 C C . GLU A 1 82 ? -0.556 -9.045 5.687 1.00 92.19 82 GLU A C 1
ATOM 680 O O . GLU A 1 82 ? -0.651 -10.259 5.531 1.00 92.19 82 GLU A O 1
ATOM 685 N N . LEU A 1 83 ? -1.139 -8.190 4.841 1.00 89.25 83 LEU A N 1
ATOM 686 C CA . LEU A 1 83 ? -1.943 -8.630 3.702 1.00 89.25 83 LEU A CA 1
ATOM 687 C C . LEU A 1 83 ? -1.139 -9.409 2.645 1.00 89.25 83 LEU A C 1
ATOM 689 O O . LEU A 1 83 ? -1.716 -10.223 1.919 1.00 89.25 83 LEU A O 1
ATOM 693 N N . SER A 1 84 ? 0.147 -9.097 2.482 1.00 91.50 84 SER A N 1
ATOM 694 C CA . SER A 1 84 ? 0.942 -9.555 1.334 1.00 91.50 84 SER A CA 1
ATOM 695 C C . SER A 1 84 ? 2.168 -10.376 1.708 1.00 91.50 84 SER A C 1
ATOM 697 O O . SER A 1 84 ? 2.744 -10.980 0.811 1.00 91.50 84 SER A O 1
ATOM 699 N N . ASP A 1 85 ? 2.545 -10.401 2.983 1.00 94.44 85 ASP A N 1
ATOM 700 C CA . ASP A 1 85 ? 3.623 -11.216 3.533 1.00 94.44 85 ASP A CA 1
ATOM 701 C C . ASP A 1 85 ? 3.190 -12.689 3.580 1.00 94.44 85 ASP A C 1
ATOM 703 O O . ASP A 1 85 ? 2.424 -13.126 4.441 1.00 94.44 85 ASP A O 1
ATOM 707 N N . GLU A 1 86 ? 3.637 -13.463 2.593 1.00 93.62 86 GLU A N 1
ATOM 708 C CA . GLU A 1 86 ? 3.263 -14.870 2.443 1.00 93.62 86 GLU A CA 1
ATOM 709 C C . GLU A 1 86 ? 4.071 -15.775 3.372 1.00 93.62 86 GLU A C 1
ATOM 711 O O . GLU A 1 86 ? 3.635 -16.882 3.698 1.00 93.62 86 GLU A O 1
ATOM 716 N N . ASN A 1 87 ? 5.261 -15.324 3.765 1.00 94.56 87 ASN A N 1
ATOM 717 C CA . ASN A 1 87 ? 6.213 -16.118 4.525 1.00 94.56 87 ASN A CA 1
ATOM 718 C C . ASN A 1 87 ? 6.258 -15.745 6.024 1.00 94.56 87 ASN A C 1
ATOM 720 O O . ASN A 1 87 ? 6.894 -16.459 6.803 1.00 94.56 87 ASN A O 1
ATOM 724 N N . ALA A 1 88 ? 5.500 -14.717 6.423 1.00 94.69 88 ALA A N 1
ATOM 725 C CA . ALA A 1 88 ? 5.313 -14.238 7.790 1.00 94.69 88 ALA A CA 1
ATOM 726 C C . ALA A 1 88 ? 6.610 -13.749 8.463 1.00 94.69 88 ALA A C 1
ATOM 728 O O . ALA A 1 88 ? 6.791 -13.930 9.674 1.00 94.69 88 ALA A O 1
ATOM 729 N N . ASP A 1 89 ? 7.520 -13.142 7.696 1.00 96.12 89 ASP A N 1
ATOM 730 C CA . ASP A 1 89 ? 8.751 -12.536 8.219 1.00 96.12 89 ASP A CA 1
ATOM 731 C C . ASP A 1 89 ? 8.633 -11.036 8.524 1.00 96.12 89 ASP A C 1
ATOM 733 O O . ASP A 1 89 ? 9.619 -10.411 8.926 1.00 96.12 89 ASP A O 1
ATOM 737 N N . TRP A 1 90 ? 7.422 -10.484 8.410 1.00 95.38 90 TRP A N 1
ATOM 738 C CA . TRP A 1 90 ? 7.074 -9.085 8.652 1.00 95.38 90 TRP A CA 1
ATOM 739 C C . TRP A 1 90 ? 7.790 -8.098 7.731 1.00 95.38 90 TRP A C 1
ATOM 741 O O . TRP A 1 90 ? 7.883 -6.905 8.035 1.00 95.38 90 TRP A O 1
ATOM 751 N N . LYS A 1 91 ? 8.272 -8.578 6.585 1.00 97.44 91 LYS A N 1
ATOM 752 C CA . LYS A 1 91 ? 8.857 -7.760 5.531 1.00 97.44 91 LYS A CA 1
ATOM 753 C C . LYS A 1 91 ? 8.255 -8.143 4.186 1.00 97.44 91 LYS A C 1
ATOM 755 O O . LYS A 1 91 ? 7.720 -9.225 3.995 1.00 97.44 91 LYS A O 1
ATOM 760 N N . LEU A 1 92 ? 8.354 -7.244 3.214 1.00 97.75 92 LEU A N 1
ATOM 761 C CA . LEU A 1 92 ? 7.943 -7.529 1.845 1.00 97.75 92 LEU A CA 1
ATOM 762 C C . LEU A 1 92 ? 9.168 -7.828 0.993 1.00 97.75 92 LEU A C 1
ATOM 764 O O . LEU A 1 92 ? 9.951 -6.936 0.673 1.00 97.75 92 LEU A O 1
ATOM 768 N N . SER A 1 93 ? 9.310 -9.071 0.552 1.00 97.31 93 SER A N 1
ATOM 769 C CA . SER A 1 93 ? 10.156 -9.379 -0.598 1.00 97.31 93 SER A CA 1
ATOM 770 C C . SER A 1 93 ? 9.650 -8.649 -1.846 1.00 97.31 93 SER A C 1
ATOM 772 O O . SER A 1 93 ? 8.501 -8.202 -1.927 1.00 97.31 93 SER A O 1
ATOM 774 N N . LYS A 1 94 ? 10.483 -8.583 -2.888 1.00 95.69 94 LYS A N 1
ATOM 775 C CA . LYS A 1 94 ? 10.093 -7.971 -4.166 1.00 95.69 94 LYS A CA 1
ATOM 776 C C . LYS A 1 94 ? 8.775 -8.530 -4.714 1.00 95.69 94 LYS A C 1
ATOM 778 O O . LYS A 1 94 ? 7.946 -7.766 -5.199 1.00 95.69 94 LYS A O 1
ATOM 783 N N . ASN A 1 95 ? 8.569 -9.844 -4.644 1.00 95.25 95 ASN A N 1
ATOM 784 C CA . ASN A 1 95 ? 7.348 -10.462 -5.165 1.00 95.25 95 ASN A CA 1
ATOM 785 C C . ASN A 1 95 ? 6.118 -10.087 -4.328 1.00 95.25 95 ASN A C 1
ATOM 787 O O . ASN A 1 95 ? 5.071 -9.783 -4.898 1.00 95.25 95 ASN A O 1
ATOM 791 N N . GLU A 1 96 ? 6.255 -10.050 -3.004 1.00 96.12 96 GLU A N 1
ATOM 792 C CA . GLU A 1 96 ? 5.180 -9.658 -2.087 1.00 96.12 96 GLU A CA 1
ATOM 793 C C . GLU A 1 96 ? 4.831 -8.173 -2.260 1.00 96.12 96 GLU A C 1
ATOM 795 O O . GLU A 1 96 ? 3.656 -7.826 -2.347 1.00 96.12 96 GLU A O 1
ATOM 800 N N . PHE A 1 97 ? 5.828 -7.302 -2.452 1.00 95.75 97 PHE A N 1
ATOM 801 C CA . PHE A 1 97 ? 5.624 -5.889 -2.787 1.00 95.75 97 PHE A CA 1
ATOM 802 C C . PHE A 1 97 ? 4.895 -5.700 -4.129 1.00 95.75 97 PHE A C 1
ATOM 804 O O . PHE A 1 97 ? 3.922 -4.943 -4.214 1.00 95.75 97 PHE A O 1
ATOM 811 N N . LEU A 1 98 ? 5.316 -6.420 -5.177 1.00 93.56 98 LEU A N 1
ATOM 812 C CA . LEU A 1 98 ? 4.661 -6.385 -6.490 1.00 93.56 98 LEU A CA 1
ATOM 813 C C . LEU A 1 98 ? 3.206 -6.859 -6.407 1.00 93.56 98 LEU A C 1
ATOM 815 O O . LEU A 1 98 ? 2.318 -6.223 -6.975 1.00 93.56 98 LEU A O 1
ATOM 819 N N . LYS A 1 99 ? 2.947 -7.947 -5.675 1.00 91.94 99 LYS A N 1
ATOM 820 C CA . LYS A 1 99 ? 1.597 -8.468 -5.431 1.00 91.94 99 LYS A CA 1
ATOM 821 C C . LYS A 1 99 ? 0.754 -7.469 -4.636 1.00 91.94 99 LYS A C 1
ATOM 823 O O . LYS A 1 99 ? -0.371 -7.168 -5.040 1.00 91.94 99 LYS A O 1
ATOM 828 N N . CYS A 1 100 ? 1.321 -6.888 -3.578 1.00 92.31 100 CYS A N 1
ATOM 829 C CA . CYS A 1 100 ? 0.678 -5.890 -2.727 1.00 92.31 100 CYS A CA 1
ATOM 830 C C . CYS A 1 100 ? 0.169 -4.699 -3.541 1.00 92.31 100 CYS A C 1
ATOM 832 O O . CYS A 1 100 ? -0.956 -4.246 -3.341 1.00 92.31 100 CYS A O 1
ATOM 834 N N . LEU A 1 101 ? 0.939 -4.211 -4.515 1.00 93.75 101 LEU A N 1
ATOM 835 C CA . LEU A 1 101 ? 0.580 -3.038 -5.319 1.00 93.75 101 LEU A CA 1
ATOM 836 C C . LEU A 1 101 ? 0.047 -3.379 -6.714 1.00 93.75 101 LEU A C 1
ATOM 838 O O . LEU A 1 101 ? -0.140 -2.477 -7.529 1.00 93.75 101 LEU A O 1
ATOM 842 N N . ASN A 1 102 ? -0.259 -4.644 -6.994 1.00 92.31 102 ASN A N 1
ATOM 843 C CA . ASN A 1 102 ? -0.909 -5.029 -8.240 1.00 92.31 102 ASN A CA 1
ATOM 844 C C . ASN A 1 102 ? -2.368 -4.502 -8.269 1.00 92.31 102 ASN A C 1
ATOM 846 O O . ASN A 1 102 ? -3.145 -4.847 -7.371 1.00 92.31 102 ASN A O 1
ATOM 850 N N . PRO A 1 103 ? -2.771 -3.697 -9.276 1.00 90.31 103 PRO A N 1
ATOM 851 C CA . PRO A 1 103 ? -4.144 -3.206 -9.419 1.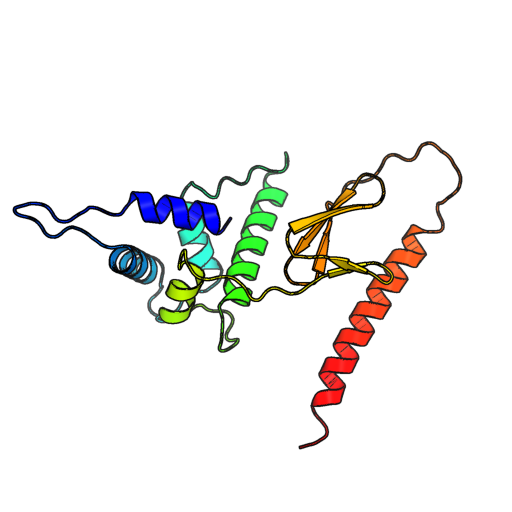00 90.31 103 PRO A CA 1
ATOM 852 C C . PRO A 1 103 ? -5.200 -4.315 -9.454 1.00 90.31 103 PRO A C 1
ATOM 854 O O . PRO A 1 103 ? -6.303 -4.115 -8.949 1.00 90.31 103 PRO A O 1
ATOM 857 N N . ASP A 1 104 ? -4.841 -5.476 -10.003 1.00 89.38 104 ASP A N 1
ATOM 858 C CA . ASP A 1 104 ? -5.736 -6.621 -10.177 1.00 89.38 104 ASP A CA 1
ATOM 859 C C . ASP A 1 104 ? -5.731 -7.557 -8.961 1.00 89.38 104 ASP A C 1
ATOM 861 O O . ASP A 1 104 ? -6.535 -8.486 -8.882 1.00 89.38 104 ASP A O 1
ATOM 865 N N . PHE A 1 105 ? -4.842 -7.325 -7.986 1.00 87.25 105 PHE A N 1
ATOM 866 C CA . PHE A 1 105 ? -4.840 -8.102 -6.753 1.00 87.25 105 PHE A CA 1
ATOM 867 C C . PHE A 1 105 ? -6.029 -7.713 -5.875 1.00 87.25 105 PHE A C 1
ATOM 869 O O . PHE A 1 105 ? -6.115 -6.590 -5.354 1.00 87.25 105 PHE A O 1
ATOM 876 N N . GLN A 1 106 ? -6.916 -8.688 -5.697 1.00 79.81 106 GLN A N 1
ATOM 877 C CA . GLN A 1 106 ? -8.023 -8.656 -4.757 1.00 79.81 106 GLN A CA 1
ATOM 878 C C . GLN A 1 106 ? -7.578 -9.343 -3.458 1.00 79.81 106 GLN A C 1
ATOM 880 O O . GLN A 1 106 ? -7.216 -10.523 -3.493 1.00 79.81 106 GLN A O 1
ATOM 885 N N . PRO A 1 107 ? -7.559 -8.614 -2.327 1.00 77.88 107 PRO A N 1
ATOM 886 C CA . PRO A 1 107 ? -7.388 -9.212 -1.009 1.00 77.88 107 PRO A CA 1
ATOM 887 C C . PRO A 1 107 ? -8.367 -10.376 -0.802 1.00 77.88 107 PRO A C 1
ATOM 889 O O . PRO A 1 107 ? -9.482 -10.305 -1.318 1.00 77.88 107 PRO A O 1
ATOM 892 N N . PRO A 1 108 ? -7.993 -11.424 -0.047 1.00 78.75 108 PRO A N 1
ATOM 893 C CA . PRO A 1 108 ? -8.925 -12.487 0.304 1.00 78.75 108 PRO A CA 1
ATOM 894 C C . PRO A 1 108 ? -10.165 -11.905 0.991 1.00 78.75 108 PRO A C 1
ATOM 896 O O . PRO A 1 108 ? -10.055 -11.325 2.071 1.00 78.75 108 PRO A O 1
ATOM 899 N N . GLU A 1 109 ? -11.329 -12.072 0.368 1.00 73.50 109 GLU A N 1
ATOM 900 C CA . GLU A 1 109 ? -12.596 -11.623 0.940 1.00 73.50 109 GLU A CA 1
ATOM 901 C C . GLU A 1 109 ? -12.958 -12.509 2.134 1.00 73.50 109 GLU A C 1
ATOM 903 O O . GLU A 1 109 ? -12.966 -13.744 2.051 1.00 73.50 109 GLU A O 1
ATOM 908 N N . LYS A 1 110 ? -13.264 -11.876 3.265 1.00 84.00 110 LYS A N 1
ATOM 909 C CA . LYS A 1 110 ? -13.797 -12.554 4.448 1.00 84.00 110 LYS A CA 1
ATOM 910 C C . LYS A 1 110 ? -15.024 -11.792 4.910 1.00 84.00 110 LYS A C 1
ATOM 912 O O . LYS A 1 110 ? -14.952 -10.600 5.170 1.00 84.00 110 LYS A O 1
ATOM 917 N N . LYS A 1 111 ? -16.143 -12.496 5.045 1.00 90.62 111 LYS A N 1
ATOM 918 C CA . LYS A 1 111 ? -17.390 -11.887 5.512 1.00 90.62 111 LYS A CA 1
ATOM 919 C C . LYS A 1 111 ? -17.319 -11.608 7.005 1.00 90.62 111 LYS A C 1
ATOM 921 O O . LYS A 1 111 ? -16.803 -12.434 7.759 1.00 90.62 111 LYS A O 1
ATOM 926 N N . CYS A 1 112 ? -17.872 -10.482 7.435 1.00 90.38 112 CYS A N 1
ATOM 927 C CA . CYS A 1 112 ? -18.053 -10.203 8.853 1.00 90.38 112 CYS A CA 1
ATOM 928 C C . CYS A 1 112 ? -19.340 -10.857 9.342 1.00 90.38 112 CYS A C 1
ATOM 930 O O . CYS A 1 112 ? -20.358 -10.821 8.653 1.00 90.38 112 CYS A O 1
ATOM 932 N N . ALA A 1 113 ? -19.305 -11.428 10.540 1.00 92.69 113 ALA A N 1
ATOM 933 C CA . ALA A 1 113 ? -20.512 -11.863 11.226 1.00 92.69 113 ALA A CA 1
ATOM 934 C C . ALA A 1 113 ? -21.034 -10.716 12.098 1.00 92.69 113 ALA A C 1
ATOM 936 O O . ALA A 1 113 ? -20.254 -10.056 12.791 1.00 92.69 113 ALA A O 1
ATOM 937 N N . LEU A 1 114 ? -22.337 -10.462 12.057 1.00 91.06 114 LEU A N 1
ATOM 938 C CA . LEU A 1 114 ? -23.024 -9.612 13.023 1.00 91.06 114 LEU A CA 1
ATOM 939 C C . LEU A 1 114 ? -24.352 -10.281 13.354 1.00 91.06 114 LEU A C 1
ATOM 941 O O . LEU A 1 114 ? -25.164 -10.502 12.459 1.00 91.06 114 LEU A O 1
ATOM 945 N N . GLU A 1 115 ? -24.533 -10.624 14.629 1.00 87.19 115 GLU A N 1
ATOM 946 C CA . GLU A 1 115 ? -25.639 -11.477 15.078 1.00 87.19 115 GLU A CA 1
ATOM 947 C C . GLU A 1 115 ? -25.656 -12.802 14.287 1.00 87.19 115 GLU A C 1
ATOM 949 O O . GLU A 1 115 ? -24.625 -13.473 14.205 1.00 87.19 115 GLU A O 1
ATOM 954 N N . ASP A 1 116 ? -26.791 -13.168 13.692 1.00 88.94 116 ASP A N 1
ATOM 955 C CA . ASP A 1 116 ? -26.960 -14.386 12.889 1.00 88.94 116 ASP A CA 1
ATOM 956 C C . ASP A 1 116 ? -26.775 -14.140 11.376 1.00 88.94 116 ASP A C 1
ATOM 958 O O . ASP A 1 116 ? -27.086 -15.003 10.549 1.00 88.94 116 ASP A O 1
ATOM 962 N N . GLU A 1 117 ? -26.269 -12.965 10.989 1.00 91.38 117 GLU A N 1
ATOM 963 C CA . GLU A 1 117 ? -26.105 -12.555 9.596 1.00 91.38 117 GLU A CA 1
ATOM 964 C C . GLU A 1 117 ? -24.631 -12.385 9.193 1.00 91.38 117 GLU A C 1
ATOM 966 O O . GLU A 1 117 ? -23.750 -12.066 9.996 1.00 91.38 117 GLU A O 1
ATOM 971 N N . THR A 1 118 ? -24.357 -12.589 7.900 1.00 94.31 118 THR A N 1
ATOM 972 C CA . THR A 1 118 ? -23.027 -12.405 7.304 1.00 94.31 118 THR A CA 1
ATOM 973 C C . THR A 1 118 ? -23.028 -11.242 6.324 1.00 94.31 118 THR A C 1
ATOM 975 O O . THR A 1 118 ? -23.865 -11.198 5.422 1.00 94.31 118 THR A O 1
ATOM 978 N N . TYR A 1 119 ? -22.040 -10.364 6.450 1.00 92.38 119 TYR A N 1
ATOM 979 C CA . TYR A 1 119 ? -21.914 -9.122 5.700 1.00 92.38 119 TYR A CA 1
ATOM 980 C C . TYR A 1 119 ? -20.664 -9.144 4.823 1.00 92.38 119 TYR A C 1
ATOM 982 O O . TYR A 1 119 ? -19.606 -9.603 5.253 1.00 92.38 119 TYR A O 1
ATOM 990 N N . GLU A 1 120 ? -20.792 -8.648 3.594 1.00 92.00 120 GLU A N 1
ATOM 991 C CA . GLU A 1 120 ? -19.664 -8.517 2.667 1.00 92.00 120 GLU A CA 1
ATOM 992 C C . GLU A 1 120 ? -18.711 -7.393 3.094 1.00 92.00 120 GLU A C 1
ATOM 994 O O . GLU A 1 120 ? -19.110 -6.436 3.767 1.00 92.00 120 GLU A O 1
ATOM 999 N N . ASP A 1 121 ? -17.456 -7.477 2.652 1.00 86.62 121 ASP A N 1
ATOM 1000 C CA . ASP A 1 121 ? -16.474 -6.414 2.861 1.00 86.62 121 ASP A CA 1
ATOM 1001 C C . ASP A 1 121 ? -16.980 -5.073 2.304 1.00 86.62 121 ASP A C 1
ATOM 1003 O O . ASP A 1 121 ? -17.515 -4.971 1.199 1.00 86.62 121 ASP A O 1
ATOM 1007 N N . GLY A 1 122 ? -16.813 -4.016 3.096 1.00 86.19 122 GLY A N 1
ATOM 1008 C CA . GLY A 1 122 ? -17.342 -2.685 2.813 1.00 86.19 122 GLY A CA 1
ATOM 1009 C C . GLY A 1 122 ? -18.775 -2.448 3.293 1.00 86.19 122 GLY A C 1
ATOM 1010 O O . GLY A 1 122 ? -19.219 -1.302 3.240 1.00 86.19 122 GLY A O 1
ATOM 1011 N N . ALA A 1 123 ? -19.486 -3.466 3.797 1.00 91.94 123 ALA A N 1
ATOM 1012 C CA . ALA A 1 123 ? -20.767 -3.256 4.466 1.00 91.94 123 ALA A CA 1
ATOM 1013 C C . ALA A 1 123 ? -20.609 -2.304 5.658 1.00 91.94 123 ALA A C 1
ATOM 1015 O O . ALA A 1 123 ? -19.635 -2.382 6.410 1.00 91.94 123 ALA A O 1
ATOM 1016 N N . GLU A 1 124 ? -21.576 -1.407 5.832 1.00 92.75 124 GLU A N 1
ATOM 1017 C CA . GLU A 1 124 ? -21.555 -0.391 6.880 1.00 92.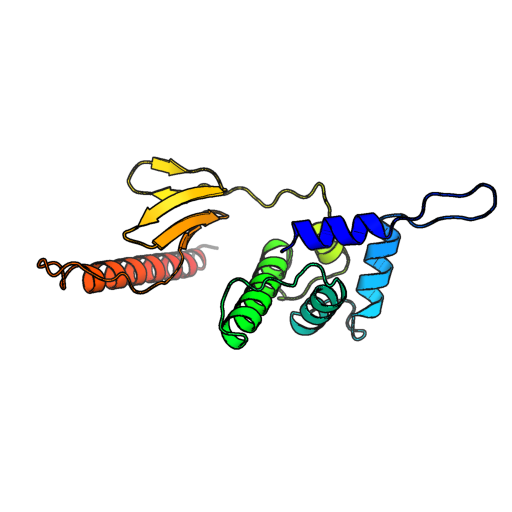75 124 GLU A CA 1
ATOM 1018 C C . GLU A 1 124 ? -22.661 -0.649 7.896 1.00 92.75 124 GLU A C 1
ATOM 1020 O O . GLU A 1 124 ? -23.795 -0.956 7.531 1.00 92.75 124 GLU A O 1
ATOM 1025 N N . THR A 1 125 ? -22.339 -0.466 9.170 1.00 92.12 125 THR A N 1
ATOM 1026 C CA . THR A 1 125 ? -23.320 -0.426 10.255 1.00 92.12 125 THR A CA 1
ATOM 1027 C C . THR A 1 125 ? -22.992 0.721 11.206 1.00 92.12 125 THR A C 1
ATOM 1029 O O . THR A 1 125 ? -21.927 1.344 11.123 1.00 92.12 125 THR A O 1
ATOM 1032 N N . GLN A 1 126 ? -23.917 1.031 12.104 1.00 89.94 126 GLN A N 1
ATOM 1033 C CA . GLN A 1 126 ? -23.751 2.079 13.094 1.00 89.94 126 GLN A CA 1
ATOM 1034 C C . GLN A 1 126 ? -24.024 1.522 14.488 1.00 89.94 126 GLN A C 1
ATOM 1036 O O . GLN A 1 126 ? -25.118 1.044 14.776 1.00 89.94 126 GLN A O 1
ATOM 1041 N N . VAL A 1 127 ? -23.026 1.632 15.363 1.00 87.44 127 VAL A N 1
ATOM 1042 C CA . VAL A 1 127 ? -23.135 1.273 16.779 1.00 87.44 127 VAL A CA 1
ATOM 1043 C C . VAL A 1 127 ? -23.074 2.572 17.574 1.00 87.44 127 VAL A C 1
ATOM 1045 O O . VAL A 1 127 ? -22.034 3.227 17.649 1.00 87.44 127 VAL A O 1
ATOM 1048 N N . GLN A 1 128 ? -24.217 2.987 18.125 1.00 87.31 128 GLN A N 1
ATOM 1049 C CA . GLN A 1 128 ? -24.400 4.306 18.747 1.00 87.31 128 GLN A CA 1
ATOM 1050 C C . GLN A 1 128 ? -24.064 5.458 17.774 1.00 87.31 128 GLN A C 1
ATOM 1052 O O . GLN A 1 128 ? -24.697 5.599 16.731 1.00 87.31 128 GLN A O 1
ATOM 1057 N N . CYS A 1 129 ? -23.087 6.311 18.092 1.00 87.00 129 CYS A N 1
ATOM 1058 C CA . CYS A 1 129 ? -22.607 7.373 17.203 1.00 87.00 129 CYS A CA 1
ATOM 1059 C C . CYS A 1 129 ? -21.436 6.934 16.308 1.00 87.00 129 CYS A C 1
ATOM 1061 O O . CYS A 1 129 ? -20.961 7.725 15.491 1.00 87.00 129 CYS A O 1
ATOM 1063 N N . ASN A 1 130 ? -20.949 5.700 16.469 1.00 86.81 130 ASN A N 1
ATOM 1064 C CA . ASN A 1 130 ? -19.770 5.209 15.777 1.00 86.81 130 ASN A CA 1
ATOM 1065 C C . ASN A 1 130 ? -20.140 4.470 14.493 1.00 86.81 130 ASN A C 1
ATOM 1067 O O . ASN A 1 130 ? -21.026 3.615 14.477 1.00 86.81 130 ASN A O 1
ATOM 1071 N N . ARG A 1 131 ? -19.437 4.799 13.408 1.00 89.12 131 ARG A N 1
ATOM 1072 C CA . ARG A 1 131 ? -19.595 4.149 12.106 1.00 89.12 131 ARG A CA 1
ATOM 1073 C C . ARG A 1 131 ? -18.641 2.968 12.022 1.00 89.12 131 ARG A C 1
ATOM 1075 O O . ARG A 1 131 ? -17.439 3.146 12.213 1.00 89.12 131 ARG A O 1
ATOM 1082 N N . CYS A 1 132 ? -19.172 1.800 11.692 1.00 92.00 132 CYS A N 1
ATOM 1083 C CA . CYS A 1 132 ? -18.431 0.556 11.553 1.00 92.00 132 CYS A CA 1
ATOM 1084 C C . CYS A 1 132 ? -18.464 0.074 10.105 1.00 92.00 132 CYS A C 1
ATOM 1086 O O . CYS A 1 132 ? -19.485 0.196 9.431 1.00 92.00 132 CYS A O 1
ATOM 1088 N N . VAL A 1 133 ? -17.346 -0.469 9.632 1.00 92.12 133 VAL A N 1
ATOM 1089 C CA . VAL A 1 133 ? -17.210 -1.030 8.286 1.00 92.12 133 VAL A CA 1
ATOM 1090 C C . VAL A 1 133 ? -16.663 -2.445 8.399 1.00 92.12 133 VAL A C 1
ATOM 1092 O O . VAL A 1 133 ? -15.689 -2.666 9.119 1.00 92.12 133 VAL A O 1
ATOM 1095 N N . CYS A 1 134 ? -17.280 -3.389 7.696 1.00 89.56 134 CYS A N 1
ATOM 1096 C CA . CYS A 1 134 ? -16.736 -4.730 7.548 1.00 89.56 134 CYS A CA 1
ATOM 1097 C C . CYS A 1 134 ? -15.463 -4.683 6.692 1.00 89.56 134 CYS A C 1
ATOM 1099 O O . CYS A 1 134 ? -15.486 -4.158 5.577 1.00 89.56 134 CYS A O 1
ATOM 1101 N N . ALA A 1 135 ? -14.350 -5.191 7.218 1.00 86.25 135 ALA A N 1
ATOM 1102 C CA . ALA A 1 135 ? -13.077 -5.244 6.515 1.00 86.25 135 ALA A CA 1
ATOM 1103 C C . ALA A 1 135 ? -12.329 -6.545 6.827 1.00 86.25 135 ALA A C 1
ATOM 1105 O O . ALA A 1 135 ? -11.838 -6.751 7.941 1.00 86.25 135 ALA A O 1
ATOM 1106 N N . CYS A 1 136 ? -12.218 -7.409 5.821 1.00 83.12 136 CYS A N 1
ATOM 1107 C CA . CYS A 1 136 ? -11.519 -8.686 5.857 1.00 83.12 136 CYS A CA 1
ATOM 1108 C C . CYS A 1 136 ? -11.952 -9.558 7.049 1.00 83.12 136 CYS A C 1
ATOM 1110 O O . CYS A 1 136 ? -11.120 -10.177 7.719 1.00 83.12 136 CYS A O 1
ATOM 1112 N N . GLY A 1 137 ? -13.261 -9.622 7.306 1.00 85.88 137 GLY A N 1
ATOM 1113 C CA . GLY A 1 137 ? -13.858 -10.441 8.365 1.00 85.88 137 GLY A CA 1
ATOM 1114 C C . GLY A 1 137 ? -13.897 -9.789 9.748 1.00 85.88 137 GLY A C 1
ATOM 1115 O O . GLY A 1 137 ? -14.349 -10.430 10.693 1.00 85.88 137 GLY A O 1
ATOM 1116 N N . ASN A 1 138 ? -13.465 -8.530 9.875 1.00 89.06 138 ASN A N 1
ATOM 1117 C CA . ASN A 1 138 ? -13.518 -7.772 11.125 1.00 89.06 138 ASN A CA 1
ATOM 1118 C C . ASN A 1 138 ? -14.378 -6.510 10.983 1.00 89.06 138 ASN A C 1
ATOM 1120 O O . ASN A 1 138 ? -14.269 -5.778 9.999 1.00 89.06 138 ASN A O 1
ATOM 1124 N N . TRP A 1 139 ? -15.187 -6.206 11.999 1.00 89.50 139 TRP A N 1
ATOM 1125 C CA . TRP A 1 139 ? -15.862 -4.912 12.102 1.00 89.50 139 TRP A CA 1
ATOM 1126 C C . TRP A 1 139 ? -14.893 -3.850 12.620 1.00 89.50 139 TRP A C 1
ATOM 1128 O O . TRP A 1 139 ? -14.439 -3.911 13.761 1.00 89.50 139 TRP A O 1
ATOM 1138 N N . VAL A 1 140 ? -14.593 -2.853 11.788 1.00 89.50 140 VAL A N 1
ATOM 1139 C CA . VAL A 1 140 ? -13.713 -1.733 12.139 1.00 89.50 140 VAL A CA 1
ATOM 1140 C C . VAL A 1 140 ? -14.558 -0.486 12.364 1.00 89.50 140 VAL A C 1
ATOM 1142 O O . VAL A 1 140 ? -15.147 0.051 11.425 1.00 89.50 140 VAL A O 1
ATOM 1145 N N . CYS A 1 141 ? -14.620 -0.022 13.611 1.00 89.06 141 CYS A N 1
ATOM 1146 C CA . CYS A 1 141 ? -15.451 1.107 14.027 1.00 89.06 141 CYS A CA 1
ATOM 1147 C C . CYS A 1 141 ? -14.634 2.372 14.297 1.00 89.06 141 CYS A C 1
ATOM 1149 O O . CYS A 1 141 ? -13.495 2.311 14.761 1.00 89.06 141 CYS A O 1
ATOM 1151 N N . THR A 1 142 ? -15.242 3.539 14.078 1.00 83.75 142 THR A N 1
ATOM 1152 C CA . THR A 1 142 ? -14.759 4.774 14.709 1.00 83.75 142 THR A CA 1
ATOM 1153 C C . THR A 1 142 ? -14.856 4.646 16.231 1.00 83.75 142 THR A C 1
ATOM 1155 O O . THR A 1 142 ? -15.731 3.951 16.740 1.00 83.75 142 THR A O 1
ATOM 1158 N N . ALA A 1 143 ? -13.977 5.327 16.963 1.00 82.56 143 ALA A N 1
ATOM 1159 C CA . ALA A 1 143 ? -13.949 5.303 18.426 1.00 82.56 143 ALA A CA 1
ATOM 1160 C C . ALA A 1 143 ? -14.162 6.713 18.998 1.00 82.56 143 ALA A C 1
ATOM 1162 O O . ALA A 1 143 ? -13.286 7.283 19.645 1.00 82.56 143 ALA A O 1
ATOM 1163 N N . MET A 1 144 ? -15.313 7.319 18.701 1.00 79.75 144 MET A N 1
ATOM 1164 C CA . MET A 1 144 ? -15.707 8.611 19.260 1.00 79.75 144 MET A CA 1
ATOM 1165 C C . MET A 1 144 ? -16.525 8.409 20.535 1.00 79.75 144 MET A C 1
ATOM 1167 O O . MET A 1 144 ? -17.365 7.508 20.609 1.00 79.75 144 MET A O 1
ATOM 1171 N N . ALA A 1 145 ? -16.291 9.272 21.526 1.00 80.81 145 ALA A N 1
ATOM 1172 C CA . ALA A 1 145 ? -17.147 9.358 22.699 1.00 80.81 145 ALA A CA 1
ATOM 1173 C C . ALA A 1 145 ? -18.524 9.872 22.263 1.00 80.81 145 ALA A C 1
ATOM 1175 O O . ALA A 1 145 ? -18.651 10.994 21.771 1.00 80.81 145 ALA A O 1
ATOM 1176 N N . CYS A 1 146 ? -19.545 9.034 22.411 1.00 83.81 146 CYS A N 1
ATOM 1177 C CA . CYS A 1 146 ? -20.913 9.414 22.106 1.00 83.81 146 CYS A CA 1
ATOM 1178 C C . CYS A 1 146 ? -21.486 10.193 23.289 1.00 83.81 146 CYS A C 1
ATOM 1180 O O . CYS A 1 146 ? -21.535 9.679 24.405 1.00 83.81 146 CYS A O 1
ATOM 1182 N N . GLU A 1 147 ? -21.923 11.429 23.060 1.00 80.69 147 GLU A N 1
ATOM 1183 C CA . GLU A 1 147 ? -22.653 12.185 24.076 1.00 80.69 147 GLU A CA 1
ATOM 1184 C C . GLU A 1 147 ? -24.013 11.513 24.307 1.00 80.69 147 GLU A C 1
ATOM 1186 O O . GLU A 1 147 ? -24.890 11.513 23.439 1.00 80.69 147 GLU A O 1
ATOM 1191 N N . GLY A 1 148 ? -24.176 10.889 25.473 1.00 60.56 148 GLY A N 1
ATOM 1192 C CA . GLY A 1 148 ? -25.459 10.362 25.908 1.00 60.56 148 GLY A CA 1
ATOM 1193 C C . GLY A 1 148 ? -26.398 11.514 26.250 1.00 60.56 148 GLY A C 1
ATOM 1194 O O . GLY A 1 148 ? -26.049 12.395 27.031 1.00 60.56 148 GLY A O 1
ATOM 1195 N N . LYS A 1 149 ? -27.624 11.495 25.720 1.00 50.88 149 LYS A N 1
ATOM 1196 C CA . LYS A 1 149 ? -28.725 12.099 26.475 1.00 50.88 149 LYS A CA 1
ATOM 1197 C C . LYS A 1 149 ? -28.877 11.263 27.739 1.00 50.88 149 LYS A C 1
ATOM 1199 O O . LYS A 1 149 ? -29.096 10.060 27.624 1.00 50.88 149 LYS A O 1
ATOM 1204 N N . ASP A 1 150 ? -28.733 11.899 28.896 1.00 48.50 150 ASP A N 1
ATOM 1205 C CA . ASP A 1 150 ? -28.944 11.295 30.210 1.00 48.50 150 ASP A CA 1
ATOM 1206 C C . ASP A 1 150 ? -30.188 10.394 30.207 1.00 48.50 150 ASP A C 1
ATOM 1208 O O . ASP A 1 150 ? -31.316 10.851 30.001 1.00 48.50 150 ASP A O 1
ATOM 1212 N N . GLY A 1 151 ? -29.948 9.095 30.380 1.00 46.34 151 GLY A N 1
ATO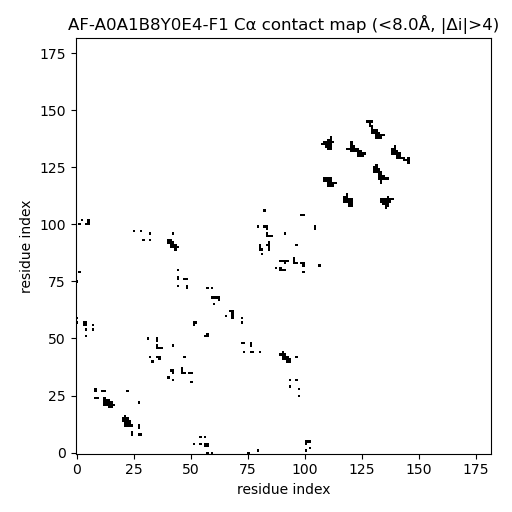M 1213 C CA . GLY A 1 151 ? -30.951 8.047 30.241 1.00 46.34 151 GLY A CA 1
ATOM 1214 C C . GLY A 1 151 ? -30.368 6.649 30.454 1.00 46.34 151 GLY A C 1
ATOM 1215 O O . GLY A 1 151 ? -30.457 5.807 29.574 1.00 46.34 151 GLY A O 1
ATOM 1216 N N . ASP A 1 152 ? -29.760 6.425 31.621 1.00 46.38 152 ASP A N 1
ATOM 1217 C CA . ASP A 1 152 ? -29.798 5.138 32.339 1.00 46.38 152 ASP A CA 1
ATOM 1218 C C . ASP A 1 152 ? -29.175 3.868 31.710 1.00 46.38 152 ASP A C 1
ATOM 1220 O O . ASP A 1 152 ? -29.669 2.788 31.987 1.00 46.38 152 ASP A O 1
ATOM 1224 N N . HIS A 1 153 ? -28.109 3.901 30.899 1.00 47.38 153 HIS A N 1
ATOM 1225 C CA . HIS A 1 153 ? -27.417 2.661 30.448 1.00 47.38 153 HIS A CA 1
ATOM 1226 C C . HIS A 1 153 ? -25.886 2.737 30.631 1.00 47.38 153 HIS A C 1
ATOM 1228 O O . HIS A 1 153 ? -25.108 2.582 29.693 1.00 47.38 153 HIS A O 1
ATOM 1234 N N . GLY A 1 154 ? -25.433 2.997 31.862 1.00 45.75 154 GLY A N 1
ATOM 1235 C CA . GLY A 1 154 ? -24.007 2.969 32.231 1.00 45.75 154 GLY A CA 1
ATOM 1236 C C . GLY A 1 154 ? -23.406 1.561 32.386 1.00 45.75 154 GLY A C 1
ATOM 1237 O O . GLY A 1 154 ? -22.186 1.427 32.420 1.00 45.75 154 GLY A O 1
ATOM 1238 N N . ASP A 1 155 ? -24.239 0.516 32.437 1.00 50.22 155 ASP A N 1
ATOM 1239 C CA . ASP A 1 155 ? -23.814 -0.870 32.702 1.00 50.22 155 ASP A CA 1
ATOM 1240 C C . ASP A 1 155 ? -23.445 -1.680 31.439 1.00 50.22 155 ASP A C 1
ATOM 1242 O O . ASP A 1 155 ? -22.920 -2.789 31.539 1.00 50.22 155 ASP A O 1
ATOM 1246 N N . ASP A 1 156 ? -23.684 -1.143 30.238 1.00 55.16 156 ASP A N 1
ATOM 1247 C CA . ASP A 1 156 ? -23.593 -1.906 28.980 1.00 55.16 156 ASP A CA 1
ATOM 1248 C C . ASP A 1 156 ? -22.179 -1.917 28.361 1.00 55.16 156 ASP A C 1
ATOM 1250 O O . ASP A 1 156 ? -21.720 -2.918 27.810 1.00 55.16 156 ASP A O 1
ATOM 1254 N N . MET A 1 157 ? -21.409 -0.837 28.539 1.00 57.19 157 MET A N 1
ATOM 1255 C CA . MET A 1 157 ? -20.055 -0.734 27.970 1.00 57.19 157 MET A CA 1
ATOM 1256 C C . MET A 1 157 ? -19.049 -1.675 28.652 1.00 57.19 157 MET A C 1
ATOM 1258 O O . MET A 1 157 ? -18.164 -2.228 28.001 1.00 57.19 157 MET A O 1
ATOM 1262 N N . GLY A 1 158 ? -19.199 -1.906 29.960 1.00 56.28 158 GLY A N 1
ATOM 1263 C CA . GLY A 1 158 ? -18.378 -2.884 30.680 1.00 56.28 158 GLY A CA 1
ATOM 1264 C C . GLY A 1 158 ? -18.629 -4.310 30.188 1.00 56.28 158 GLY A C 1
ATOM 1265 O O . GLY A 1 158 ? -17.692 -5.091 30.040 1.00 56.28 158 GLY A O 1
ATOM 1266 N N . ARG A 1 159 ? -19.885 -4.629 29.854 1.00 55.53 159 ARG A N 1
ATOM 1267 C CA . ARG A 1 159 ? -20.279 -5.938 29.328 1.00 55.53 159 ARG A CA 1
ATOM 1268 C C . ARG A 1 159 ? -19.749 -6.175 27.915 1.00 55.53 159 ARG A C 1
ATOM 1270 O O . ARG A 1 159 ? -19.233 -7.258 27.650 1.00 55.53 159 ARG A O 1
ATOM 1277 N N . TYR A 1 160 ? -19.804 -5.161 27.053 1.00 61.50 160 TYR A N 1
ATOM 1278 C CA . TYR A 1 160 ? -19.291 -5.246 25.684 1.00 61.50 160 TYR A CA 1
ATOM 1279 C C . TYR A 1 160 ? -17.764 -5.425 25.638 1.00 61.50 160 TYR A C 1
ATOM 1281 O O . TYR A 1 160 ? -17.250 -6.260 24.896 1.00 61.50 160 TYR A O 1
ATOM 1289 N N . VAL A 1 161 ? -17.020 -4.708 26.490 1.00 71.25 161 VAL A N 1
ATOM 1290 C CA . VAL A 1 161 ? -15.559 -4.876 26.607 1.00 71.25 161 VAL A CA 1
ATOM 1291 C C . VAL A 1 161 ? -15.196 -6.265 27.148 1.00 71.25 161 VAL A C 1
ATOM 1293 O O . VAL A 1 161 ? -14.255 -6.892 26.657 1.00 71.25 161 VAL A O 1
ATOM 1296 N N . GLU A 1 162 ? -15.959 -6.788 28.110 1.00 65.56 162 GLU A N 1
ATOM 1297 C CA . GLU A 1 162 ? -15.772 -8.146 28.634 1.00 65.56 162 GLU A CA 1
ATOM 1298 C C . GLU A 1 162 ? -16.074 -9.222 27.569 1.00 65.56 162 GLU A C 1
ATOM 1300 O O . GLU A 1 162 ? -15.394 -10.249 27.516 1.00 65.56 162 GLU A O 1
ATOM 1305 N N . GLU A 1 163 ? -17.060 -8.996 26.695 1.00 68.62 163 GLU A N 1
ATOM 1306 C CA . GLU A 1 163 ? -17.375 -9.884 25.566 1.00 68.62 163 GLU A CA 1
ATOM 1307 C C . GLU A 1 163 ? -16.283 -9.872 24.490 1.00 68.62 163 GLU A C 1
ATOM 1309 O O . GLU A 1 163 ? -15.871 -10.947 24.049 1.00 68.62 163 GLU A O 1
ATOM 1314 N N . ILE A 1 164 ? -15.727 -8.705 24.139 1.00 68.19 164 ILE A N 1
ATOM 1315 C CA . ILE A 1 164 ? -14.570 -8.615 23.229 1.00 68.19 164 ILE A CA 1
ATOM 1316 C C . ILE A 1 164 ? -13.358 -9.348 23.817 1.00 68.19 164 ILE A C 1
ATOM 1318 O O . ILE A 1 164 ? -12.693 -10.105 23.106 1.00 68.19 164 ILE A O 1
ATOM 1322 N N . ARG A 1 165 ? -13.089 -9.185 25.120 1.00 72.75 165 ARG A N 1
ATOM 1323 C CA . ARG A 1 165 ? -11.983 -9.879 25.796 1.00 72.75 165 ARG A CA 1
ATOM 1324 C C . ARG A 1 165 ? -12.142 -11.396 25.726 1.00 72.75 165 ARG A C 1
ATOM 1326 O O . ARG A 1 165 ? -11.198 -12.096 25.376 1.00 72.75 165 ARG A O 1
ATOM 1333 N N . LYS A 1 166 ? -13.352 -11.904 25.976 1.00 70.56 166 LYS A N 1
ATOM 1334 C CA . LYS A 1 166 ? -13.650 -13.339 25.854 1.00 70.56 166 LYS A CA 1
ATOM 1335 C C . LYS A 1 166 ? -13.459 -13.848 24.432 1.00 70.56 166 LYS A C 1
ATOM 1337 O O . LYS A 1 166 ? -12.909 -14.931 24.264 1.00 70.56 166 LYS A O 1
ATOM 1342 N N . GLN A 1 167 ? -13.872 -13.078 23.425 1.00 66.56 167 GLN A N 1
ATOM 1343 C CA . GLN A 1 167 ? -13.687 -13.451 22.022 1.00 66.56 167 GLN A CA 1
ATOM 1344 C C . GLN A 1 167 ? -12.199 -13.539 21.653 1.00 66.56 167 GLN A C 1
ATOM 1346 O O . GLN A 1 167 ? -11.790 -14.524 21.035 1.00 66.56 167 GLN A O 1
ATOM 1351 N N . GLN A 1 168 ? -11.378 -12.584 22.102 1.00 60.56 168 GLN A N 1
ATOM 1352 C CA . GLN A 1 168 ? -9.922 -12.615 21.916 1.00 60.56 168 GLN A CA 1
ATOM 1353 C C . GLN A 1 168 ? -9.277 -13.825 22.611 1.00 60.56 168 GLN A C 1
ATOM 1355 O O . GLN A 1 168 ? -8.515 -14.553 21.976 1.00 60.56 168 GLN A O 1
ATOM 1360 N N . GLU A 1 169 ? -9.667 -14.127 23.853 1.00 66.94 169 GLU A N 1
ATOM 1361 C CA . GLU A 1 169 ? -9.191 -15.308 24.589 1.00 66.94 169 GLU A CA 1
ATOM 1362 C C . GLU A 1 169 ? -9.579 -16.629 23.888 1.00 66.94 169 GLU A C 1
ATOM 1364 O O . GLU A 1 169 ? -8.781 -17.567 23.830 1.00 66.94 169 GLU A O 1
ATOM 1369 N N . THR A 1 170 ? -10.773 -16.730 23.287 1.00 63.81 170 THR A N 1
ATOM 1370 C CA . THR A 1 170 ? -11.147 -17.905 22.473 1.00 63.81 170 THR A CA 1
ATOM 1371 C C . THR A 1 170 ? -10.340 -18.034 21.184 1.00 63.81 170 THR A C 1
ATOM 1373 O O . THR A 1 170 ? -10.030 -19.157 20.780 1.00 63.81 170 THR A O 1
ATOM 1376 N N . VAL A 1 171 ? -9.969 -16.922 20.544 1.00 61.31 171 VAL A N 1
ATOM 1377 C CA . VAL A 1 171 ? -9.121 -16.924 19.339 1.00 61.31 171 VAL A CA 1
ATOM 1378 C C . VAL A 1 171 ? -7.684 -17.338 19.682 1.00 61.31 171 VAL A C 1
ATOM 1380 O O . VAL A 1 171 ? -7.059 -18.097 18.943 1.00 61.31 171 VAL A O 1
ATOM 1383 N N . GLU A 1 172 ? -7.157 -16.917 20.830 1.00 56.53 172 GLU A N 1
ATOM 1384 C CA . GLU A 1 172 ? -5.828 -17.327 21.304 1.00 56.53 172 GLU A CA 1
ATOM 1385 C C . GLU A 1 172 ? -5.786 -18.799 21.754 1.00 56.53 172 GLU A C 1
ATOM 1387 O O . GLU A 1 172 ? -4.841 -19.532 21.436 1.00 56.53 172 GLU A O 1
ATOM 1392 N N . ASN A 1 173 ? -6.842 -19.284 22.414 1.00 56.31 173 ASN A N 1
ATOM 1393 C CA . ASN A 1 173 ? -6.951 -20.686 22.830 1.00 56.31 173 ASN A CA 1
ATOM 1394 C C . ASN A 1 173 ? -7.147 -21.651 21.646 1.00 56.31 173 ASN A C 1
ATOM 1396 O O . ASN A 1 173 ? -6.655 -22.780 21.667 1.00 56.31 173 ASN A O 1
ATOM 1400 N N . SER A 1 174 ? -7.812 -21.214 20.575 1.00 53.97 174 SER A N 1
ATOM 1401 C CA . SER A 1 174 ? -7.935 -22.009 19.344 1.00 53.97 174 SER A CA 1
ATOM 1402 C C . SER A 1 174 ? -6.629 -22.059 18.540 1.00 53.97 174 SER A C 1
ATOM 1404 O O . SER A 1 174 ? -6.326 -23.091 17.940 1.00 53.97 174 SER A O 1
ATOM 1406 N N . LYS A 1 175 ? -5.787 -21.018 18.613 1.00 53.03 175 LYS A N 1
ATOM 1407 C CA . LYS A 1 175 ? -4.423 -21.035 18.050 1.00 53.03 175 LYS A CA 1
ATOM 1408 C C . LYS A 1 175 ? -3.464 -21.964 18.806 1.00 53.03 175 LYS A C 1
ATOM 1410 O O . LYS A 1 175 ? -2.570 -22.537 18.191 1.00 53.03 175 LYS A O 1
ATOM 1415 N N . THR A 1 176 ? -3.645 -22.159 20.113 1.00 51.69 176 THR A N 1
ATOM 1416 C CA . THR A 1 176 ? -2.787 -23.044 20.931 1.00 51.69 176 THR A CA 1
ATOM 1417 C C . THR A 1 176 ? -3.232 -24.512 20.937 1.00 51.69 176 THR A C 1
ATOM 1419 O O . THR A 1 176 ? -2.397 -25.397 21.132 1.00 51.69 176 THR A O 1
ATOM 1422 N N . GLY A 1 177 ? -4.508 -24.799 20.657 1.00 43.44 177 GLY A N 1
ATOM 1423 C CA . GLY A 1 177 ? -5.030 -26.165 20.517 1.00 43.44 177 GLY A CA 1
ATOM 1424 C C . GLY A 1 177 ? -4.596 -26.890 19.236 1.00 43.44 177 GLY A C 1
ATOM 1425 O O . GLY A 1 177 ? -4.503 -28.112 19.233 1.00 43.44 177 GLY A O 1
ATOM 1426 N N . SER A 1 178 ? -4.260 -26.158 18.168 1.00 44.34 178 SER A N 1
ATOM 1427 C CA . SER A 1 178 ? -3.897 -26.754 16.871 1.00 44.34 178 SER A CA 1
ATOM 1428 C C . SER A 1 178 ? -2.439 -27.243 16.768 1.00 44.34 178 SER A C 1
ATOM 1430 O O . SER A 1 178 ? -2.054 -27.755 15.721 1.00 44.34 178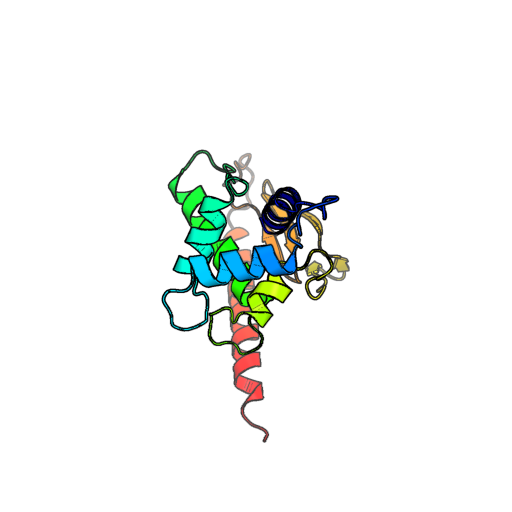 SER A O 1
ATOM 1432 N N . SER A 1 179 ? -1.639 -27.124 17.838 1.00 46.06 179 SER A N 1
ATOM 1433 C CA . SER A 1 179 ? -0.230 -27.570 17.889 1.00 46.06 179 SER A CA 1
ATOM 1434 C C . SER A 1 179 ? 0.000 -28.843 18.719 1.00 46.06 179 SER A C 1
ATOM 1436 O O . SER A 1 179 ? 1.134 -29.152 19.083 1.00 46.06 179 SER A O 1
ATOM 1438 N N . LYS A 1 180 ? -1.054 -29.602 19.036 1.00 45.12 180 LYS A N 1
ATOM 1439 C CA . LYS A 1 180 ? -0.944 -30.940 19.638 1.00 45.12 180 LYS A CA 1
ATOM 1440 C C . LYS A 1 180 ? -1.868 -31.916 18.923 1.00 45.12 180 LYS A C 1
ATOM 1442 O O . LYS A 1 180 ? -2.855 -32.325 19.506 1.00 45.12 180 LYS A O 1
ATOM 1447 N N . ASP A 1 181 ? -1.551 -32.215 17.670 1.00 46.03 181 ASP A N 1
ATOM 1448 C CA . ASP A 1 181 ? -1.848 -33.489 17.001 1.00 46.03 181 ASP A CA 1
ATOM 1449 C C . ASP A 1 181 ? -1.144 -33.479 15.632 1.00 46.03 181 ASP A C 1
ATOM 1451 O O . ASP A 1 181 ? -1.737 -33.181 14.596 1.00 46.03 181 ASP A O 1
ATOM 1455 N N . ALA A 1 182 ? 0.166 -33.741 15.659 1.00 33.97 182 ALA A N 1
ATOM 1456 C CA . ALA A 1 182 ? 0.981 -34.202 14.534 1.00 33.97 182 ALA A CA 1
ATOM 1457 C C . ALA A 1 182 ? 2.215 -34.932 15.082 1.00 33.97 182 ALA A C 1
ATOM 1459 O O . ALA A 1 182 ? 2.870 -34.366 15.990 1.00 33.97 182 ALA A O 1
#

InterPro domains:
  IPR011992 EF-hand domain pair [SSF47473] (20-101)
  IPR050653 Protease Inhibitors and Growth Factor Antagonists [PTHR10913] (45-154)
  IPR057020 Follistatin-related protein 1, EF-hand domain pair [PF23564] (1-111)

Secondary structure (DSSP, 8-state):
-HHHHHHHHHHT-BPPBTTB--B-HHHHHHHHHHHH--SSSEE-HHHHHHHHHHTSTT----SS-HHHHHHHHHHHHHHHHHHH-SS-SSSEEHHHHHHHT-TT-PPPP-PEEETTEEE-TT-EEEETTEEEEEETTEEEE--------S-S-TTHHHHHHHHHHHHHHHHHHHHHHTTS--

Nearest PDB structures (foldseek):
  7pp6-assembly1_D  TM=9.264E-01  e=7.408E-03  Homo sapiens
  7a5o-assembly1_H  TM=9.576E-01  e=2.155E-02  Homo sapiens
  7a5o-assembly1_G  TM=9.577E-01  e=2.155E-02  Homo sapiens
  8d3c-assembly1_A  TM=9.347E-01  e=4.138E-02  Homo sapiens
  8d3d-assembly1_A  TM=9.474E-01  e=6.268E-02  Homo sapiens

Mean predicted aligned error: 11.98 Å

Radius of gyration: 20.91 Å; Cα contacts (8 Å, |Δi|>4): 189; chains: 1; bounding box: 51×51×64 Å